Protein AF-A0A437JS79-F1 (afdb_monomer)

Structure (mmCIF, N/CA/C/O backbone):
data_AF-A0A437JS79-F1
#
_entry.id   AF-A0A437JS79-F1
#
loop_
_atom_site.group_PDB
_atom_site.id
_atom_site.type_symbol
_atom_site.label_atom_id
_atom_site.label_alt_id
_atom_site.label_comp_id
_atom_site.label_asym_id
_atom_site.label_entity_id
_atom_site.label_seq_id
_atom_site.pdbx_PDB_ins_code
_atom_site.Cartn_x
_atom_site.Cartn_y
_atom_site.Cartn_z
_atom_site.occupancy
_atom_site.B_iso_or_equiv
_atom_site.auth_seq_id
_atom_site.auth_comp_id
_atom_site.auth_asym_id
_atom_site.auth_atom_id
_atom_site.pdbx_PDB_model_num
ATOM 1 N N . MET A 1 1 ? -102.030 -30.790 -5.942 1.00 39.78 1 MET A N 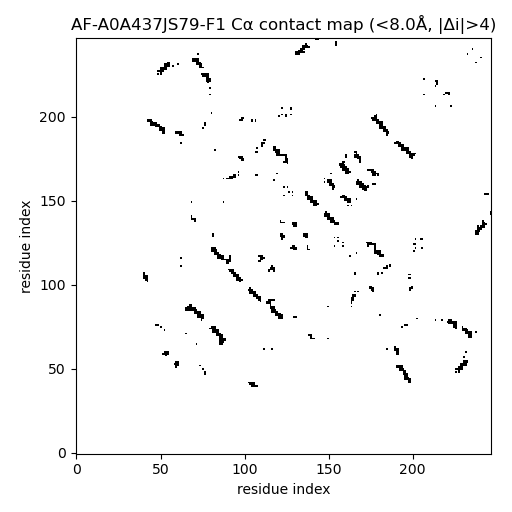1
ATOM 2 C CA . MET A 1 1 ? -101.581 -32.173 -5.671 1.00 39.78 1 MET A CA 1
ATOM 3 C C . MET A 1 1 ? -100.089 -32.093 -5.380 1.00 39.78 1 MET A C 1
ATOM 5 O O . MET A 1 1 ? -99.421 -31.314 -6.042 1.00 39.78 1 MET A O 1
ATOM 9 N N . GLN A 1 2 ? -99.664 -32.734 -4.295 1.00 39.34 2 GLN A N 1
ATOM 10 C CA . GLN A 1 2 ? -98.457 -32.495 -3.482 1.00 39.34 2 GLN A CA 1
ATOM 11 C C . GLN A 1 2 ? -97.129 -32.278 -4.236 1.00 39.34 2 GLN A C 1
ATOM 13 O O . GLN A 1 2 ? -96.884 -32.957 -5.229 1.00 39.34 2 GLN A O 1
ATOM 18 N N . PRO A 1 3 ? -96.205 -31.490 -3.658 1.00 41.62 3 PRO A N 1
ATOM 19 C CA . PRO A 1 3 ? -94.779 -31.774 -3.709 1.00 41.62 3 PRO A CA 1
ATOM 20 C C . PRO A 1 3 ? -94.304 -32.367 -2.367 1.00 41.62 3 PRO A C 1
ATOM 22 O O . PRO A 1 3 ? -94.558 -31.811 -1.298 1.00 41.62 3 PRO A O 1
ATOM 25 N N . SER A 1 4 ? -93.638 -33.519 -2.434 1.00 41.25 4 SER A N 1
ATOM 26 C CA . SER A 1 4 ? -92.833 -34.127 -1.364 1.00 41.25 4 SER A CA 1
ATOM 27 C C . SER A 1 4 ? -91.421 -33.533 -1.422 1.00 41.25 4 SER A C 1
ATOM 29 O O . SER A 1 4 ? -90.843 -33.468 -2.502 1.00 41.25 4 SER A O 1
ATOM 31 N N . HIS A 1 5 ? -90.964 -32.859 -0.366 1.00 41.31 5 HIS A N 1
ATOM 32 C CA . HIS A 1 5 ? -90.191 -33.417 0.755 1.00 41.31 5 HIS A CA 1
ATOM 33 C C . HIS A 1 5 ? -88.804 -33.899 0.322 1.00 41.31 5 HIS A C 1
ATOM 35 O O . HIS A 1 5 ? -88.696 -34.970 -0.254 1.00 41.31 5 HIS A O 1
ATOM 41 N N . ASP A 1 6 ? -87.785 -33.103 0.646 1.00 36.91 6 ASP A N 1
ATOM 42 C CA . ASP A 1 6 ? -86.573 -33.595 1.297 1.00 36.91 6 ASP A CA 1
ATOM 43 C C . ASP A 1 6 ? -85.992 -32.475 2.169 1.00 36.91 6 ASP A C 1
ATOM 45 O O . ASP A 1 6 ? -86.108 -31.288 1.857 1.00 36.91 6 ASP A O 1
ATOM 49 N N . ALA A 1 7 ? -85.509 -32.890 3.334 1.00 36.34 7 ALA A N 1
ATOM 50 C CA . ALA A 1 7 ? -85.245 -32.080 4.509 1.00 36.34 7 ALA A CA 1
ATOM 51 C C . ALA A 1 7 ? -83.844 -31.436 4.531 1.00 36.34 7 ALA A C 1
ATOM 53 O O . ALA A 1 7 ? -82.897 -31.934 3.926 1.00 36.34 7 ALA A O 1
ATOM 54 N N . ASP A 1 8 ? -83.773 -30.348 5.302 1.00 38.59 8 ASP A N 1
ATOM 55 C CA . ASP A 1 8 ? -82.616 -29.747 6.000 1.00 38.59 8 ASP A CA 1
ATOM 56 C C . ASP A 1 8 ? -81.734 -30.814 6.721 1.00 38.59 8 ASP A C 1
ATOM 58 O O . ASP A 1 8 ? -82.255 -31.907 6.972 1.00 38.59 8 ASP A O 1
ATOM 62 N N . PRO A 1 9 ? -80.472 -30.550 7.156 1.00 45.78 9 PRO A N 1
ATOM 63 C CA . PRO A 1 9 ? -80.086 -29.308 7.833 1.00 45.78 9 PRO A CA 1
ATOM 64 C C . PRO A 1 9 ? -78.688 -28.730 7.551 1.00 45.78 9 PRO A C 1
ATOM 66 O O . PRO A 1 9 ? -77.747 -29.392 7.112 1.00 45.78 9 PRO A O 1
ATOM 69 N N . ALA A 1 10 ? -78.576 -27.452 7.898 1.00 47.09 10 ALA A N 1
ATOM 70 C CA . ALA A 1 10 ? -77.340 -26.783 8.265 1.00 47.09 10 ALA A CA 1
ATOM 71 C C . ALA A 1 10 ? -76.619 -27.470 9.444 1.00 47.09 10 ALA A C 1
ATOM 73 O O . ALA A 1 10 ? -77.260 -27.864 10.416 1.00 47.09 10 ALA A O 1
ATOM 74 N N . ASP A 1 11 ? -75.291 -27.528 9.357 1.00 37.66 11 ASP A N 1
ATOM 75 C CA . ASP A 1 11 ? -74.337 -27.604 10.475 1.00 37.66 11 ASP A CA 1
ATOM 76 C C . ASP A 1 11 ? -72.996 -27.121 9.880 1.00 37.66 11 ASP A C 1
ATOM 78 O O . ASP A 1 11 ? -72.435 -27.762 8.993 1.00 37.66 11 ASP A O 1
ATOM 82 N N . ASP A 1 12 ? -72.707 -25.825 9.914 1.00 40.09 12 ASP A N 1
ATOM 83 C CA . ASP A 1 12 ? -72.086 -25.081 11.013 1.00 40.09 12 ASP A CA 1
ATOM 84 C C . ASP A 1 12 ? -70.561 -25.285 11.073 1.00 40.09 12 ASP A C 1
ATOM 86 O O . ASP A 1 12 ? -70.025 -26.352 10.778 1.00 40.09 12 ASP A O 1
ATOM 90 N N . LEU A 1 13 ? -69.910 -24.210 11.515 1.00 40.31 13 LEU A N 1
ATOM 91 C CA . LEU A 1 13 ? -68.562 -24.138 12.072 1.00 40.31 13 LEU A CA 1
ATOM 92 C C . LEU A 1 13 ? -67.417 -23.796 11.102 1.00 40.31 13 LEU A C 1
ATOM 94 O O . LEU A 1 13 ? -66.741 -24.636 10.516 1.00 40.31 13 LEU A O 1
ATOM 98 N N . ASP A 1 14 ? -67.200 -22.481 11.023 1.00 48.75 14 ASP A N 1
ATOM 99 C CA . ASP A 1 14 ? -65.942 -21.841 11.425 1.00 48.75 14 ASP A CA 1
ATOM 100 C C . ASP A 1 14 ? -64.628 -22.455 10.914 1.00 48.75 14 ASP A C 1
ATOM 102 O O . ASP A 1 14 ? -64.068 -23.385 11.490 1.00 48.75 14 ASP A O 1
ATOM 106 N N . ASP A 1 15 ? -64.023 -21.764 9.947 1.00 43.28 15 ASP A N 1
ATOM 107 C CA . ASP A 1 15 ? -62.597 -21.465 10.065 1.00 43.28 15 ASP A CA 1
ATOM 108 C C . ASP A 1 15 ? -62.334 -20.000 9.646 1.00 43.28 15 ASP A C 1
ATOM 110 O O . ASP A 1 15 ? -62.337 -19.676 8.448 1.00 43.28 15 ASP A O 1
ATOM 114 N N . PRO A 1 16 ? -62.140 -19.078 10.610 1.00 44.19 16 PRO A N 1
ATOM 115 C CA . PRO A 1 16 ? -61.822 -17.682 10.332 1.00 44.19 16 PRO A CA 1
ATOM 116 C C . PRO A 1 16 ? -60.424 -17.467 9.711 1.00 44.19 16 PRO A C 1
ATOM 118 O O . PRO A 1 16 ? -60.132 -16.350 9.271 1.00 44.19 16 PRO A O 1
ATOM 121 N N . ASP A 1 17 ? -59.573 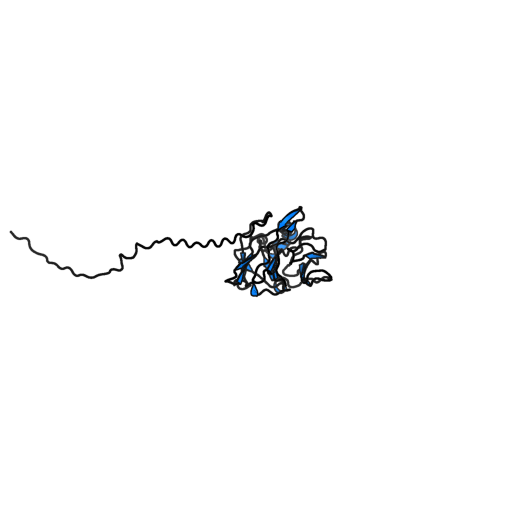-18.496 9.587 1.00 55.66 17 ASP A N 1
ATOM 122 C CA . ASP A 1 17 ? -58.164 -18.340 9.183 1.00 55.66 17 ASP A CA 1
ATOM 123 C C . ASP A 1 17 ? -57.900 -18.209 7.674 1.00 55.66 17 ASP A C 1
ATOM 125 O O . ASP A 1 17 ? -56.763 -17.987 7.250 1.00 55.66 17 ASP A O 1
ATOM 129 N N . ARG A 1 18 ? -58.921 -18.257 6.809 1.00 51.09 18 ARG A N 1
ATOM 130 C CA . ARG A 1 18 ? -58.706 -18.120 5.349 1.00 51.09 18 ARG A CA 1
ATOM 131 C C . ARG A 1 18 ? -58.952 -16.733 4.764 1.00 51.09 18 ARG A C 1
ATOM 133 O O . ARG A 1 18 ? -58.622 -16.512 3.600 1.00 51.09 18 ARG A O 1
ATOM 140 N N . ARG A 1 19 ? -59.489 -15.777 5.531 1.00 47.81 19 ARG A N 1
ATOM 141 C CA . ARG A 1 19 ? -59.791 -14.415 5.028 1.00 47.81 19 ARG A CA 1
ATOM 142 C C . ARG A 1 19 ? -58.935 -13.291 5.612 1.00 47.81 19 ARG A C 1
ATOM 144 O O . ARG A 1 19 ? -59.085 -12.152 5.182 1.00 47.81 19 ARG A O 1
ATOM 151 N N . ALA A 1 20 ? -57.981 -13.598 6.489 1.00 46.22 20 ALA A N 1
ATOM 152 C CA . ALA A 1 20 ? -57.029 -12.615 7.017 1.00 46.22 20 ALA A CA 1
ATOM 153 C C . ALA A 1 20 ? -55.723 -12.495 6.200 1.00 46.22 20 ALA A C 1
ATOM 155 O O . ALA A 1 20 ? -54.852 -11.698 6.539 1.00 46.22 20 ALA A O 1
ATOM 156 N N . LEU A 1 21 ? -55.575 -13.243 5.101 1.00 48.53 21 LEU A N 1
ATOM 157 C CA . LEU A 1 21 ? -54.329 -13.320 4.334 1.00 48.53 21 LEU A CA 1
ATOM 158 C C . LEU A 1 21 ? -54.389 -12.586 2.983 1.00 48.53 21 LEU A C 1
ATOM 160 O O . LEU A 1 21 ? -53.926 -13.133 1.995 1.00 48.53 21 LEU A O 1
ATOM 164 N N . MET A 1 22 ? -54.972 -11.383 2.893 1.00 47.47 22 MET A N 1
ATOM 165 C CA . MET A 1 22 ? -54.843 -10.525 1.690 1.00 47.47 22 MET A CA 1
ATOM 166 C C . MET A 1 22 ? -54.994 -9.016 1.959 1.00 47.47 22 MET A C 1
ATOM 168 O O . MET A 1 22 ? -55.407 -8.265 1.085 1.00 47.47 22 MET A O 1
ATOM 172 N N . HIS A 1 23 ? -54.598 -8.525 3.135 1.00 45.31 23 HIS A N 1
ATOM 173 C CA . HIS A 1 23 ? -54.436 -7.082 3.364 1.00 45.31 23 HIS A CA 1
ATOM 174 C C . HIS A 1 23 ? -53.221 -6.819 4.257 1.00 45.31 23 HIS A C 1
ATOM 176 O O . HIS A 1 23 ? -53.336 -6.644 5.463 1.00 45.31 23 HIS A O 1
ATOM 182 N N . GLY A 1 24 ? -52.030 -6.830 3.657 1.00 42.16 24 GLY A N 1
ATOM 183 C CA . GLY A 1 24 ? -50.785 -6.651 4.403 1.00 42.16 24 GLY A CA 1
ATOM 184 C C . GLY A 1 24 ? -49.540 -6.513 3.534 1.00 42.16 24 GLY A C 1
ATOM 185 O O . GLY A 1 24 ? -48.503 -7.062 3.877 1.00 42.16 24 GLY A O 1
ATOM 186 N N . ALA A 1 25 ? -49.621 -5.804 2.407 1.00 44.47 25 ALA A N 1
ATOM 187 C CA . ALA A 1 25 ? -48.439 -5.380 1.654 1.00 44.47 25 ALA A CA 1
ATOM 188 C C . ALA A 1 25 ? -48.209 -3.878 1.874 1.00 44.47 25 ALA A C 1
ATOM 190 O O . ALA A 1 25 ? -48.310 -3.065 0.960 1.00 44.47 25 ALA A O 1
ATOM 191 N N . ALA A 1 26 ? -47.938 -3.500 3.125 1.00 42.59 26 ALA A N 1
ATOM 192 C CA . ALA A 1 26 ? -47.311 -2.220 3.410 1.00 42.59 26 ALA A CA 1
ATOM 193 C C . ALA A 1 26 ? -45.852 -2.323 2.945 1.00 42.59 26 ALA A C 1
ATOM 195 O O . ALA A 1 26 ? -45.044 -3.028 3.550 1.00 42.59 26 ALA A O 1
ATOM 196 N N . CYS A 1 27 ? -45.527 -1.660 1.836 1.00 37.88 27 CYS A N 1
ATOM 197 C CA . CYS A 1 27 ? -44.162 -1.485 1.361 1.00 37.88 27 CYS A CA 1
ATOM 198 C C . CYS A 1 27 ? -43.343 -0.703 2.400 1.00 37.88 27 CYS A C 1
ATOM 200 O O . CYS A 1 27 ? -43.207 0.514 2.320 1.00 37.88 27 CYS A O 1
ATOM 202 N N . MET A 1 28 ? -42.762 -1.409 3.366 1.00 46.75 28 MET A N 1
ATOM 203 C CA . MET A 1 28 ? -41.630 -0.925 4.149 1.00 46.75 28 MET A CA 1
ATOM 204 C C . MET A 1 28 ? -40.386 -0.998 3.258 1.00 46.75 28 MET A C 1
ATOM 206 O O . MET A 1 28 ? -39.586 -1.927 3.343 1.00 46.75 28 MET A O 1
ATOM 210 N N . ALA A 1 29 ? -40.236 -0.027 2.355 1.00 43.97 29 ALA A N 1
ATOM 211 C CA . ALA A 1 29 ? -38.956 0.237 1.714 1.00 43.97 29 ALA A CA 1
ATOM 212 C C . ALA A 1 29 ? -38.027 0.833 2.781 1.00 43.97 29 ALA A C 1
ATOM 214 O O . ALA A 1 29 ? -38.044 2.032 3.052 1.00 43.97 29 ALA A O 1
ATOM 215 N N . GLY A 1 30 ? -37.265 -0.033 3.449 1.00 40.38 30 GLY A N 1
ATOM 216 C CA . GLY A 1 30 ? -36.228 0.374 4.385 1.00 40.38 30 GLY A CA 1
ATOM 217 C C . GLY A 1 30 ? -35.203 1.253 3.674 1.00 40.38 30 GLY A C 1
ATOM 218 O O . GLY A 1 30 ? -34.483 0.793 2.790 1.00 40.38 30 GLY A O 1
ATOM 219 N N . ALA A 1 31 ? -35.140 2.521 4.068 1.00 45.19 31 ALA A N 1
ATOM 220 C CA . ALA A 1 31 ? -34.102 3.449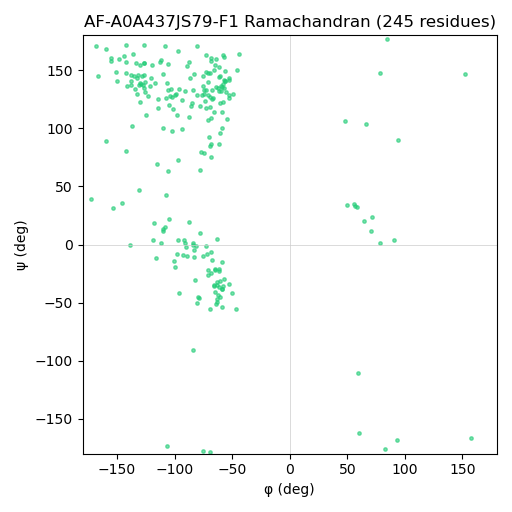 3.660 1.00 45.19 31 ALA A CA 1
ATOM 221 C C . ALA A 1 31 ? -32.763 3.036 4.291 1.00 45.19 31 ALA A C 1
ATOM 223 O O . ALA A 1 31 ? -32.381 3.525 5.349 1.00 45.19 31 ALA A O 1
ATOM 224 N N . TRP A 1 32 ? -32.029 2.145 3.627 1.00 50.16 32 TRP A N 1
ATOM 225 C CA . TRP A 1 32 ? -30.592 1.983 3.845 1.00 50.16 32 TRP A CA 1
ATOM 226 C C . TRP A 1 32 ? -29.843 2.782 2.784 1.00 50.16 32 TRP A C 1
ATOM 228 O O . TRP A 1 32 ? -29.257 2.238 1.855 1.00 50.16 32 TRP A O 1
ATOM 238 N N . ALA A 1 33 ? -29.875 4.103 2.930 1.00 42.72 33 ALA A N 1
ATOM 239 C CA . ALA A 1 33 ? -28.938 4.997 2.267 1.00 42.72 33 ALA A CA 1
ATOM 240 C C . ALA A 1 33 ? -28.098 5.688 3.342 1.00 42.72 33 ALA A C 1
ATOM 242 O O . ALA A 1 33 ? -28.199 6.889 3.571 1.00 42.72 33 ALA A O 1
ATOM 243 N N . ALA A 1 34 ? -27.236 4.919 4.008 1.00 44.88 34 ALA A N 1
ATOM 244 C CA . ALA A 1 34 ? -26.053 5.493 4.633 1.00 44.88 34 ALA A CA 1
ATOM 245 C C . ALA A 1 34 ? -25.013 5.750 3.531 1.00 44.88 34 ALA A C 1
ATOM 247 O O . ALA A 1 34 ? -23.949 5.137 3.489 1.00 44.88 34 ALA A O 1
ATOM 248 N N . THR A 1 35 ? -25.335 6.644 2.594 1.00 46.16 35 THR A N 1
ATOM 249 C CA . THR A 1 35 ? -24.330 7.296 1.756 1.00 46.16 35 THR A CA 1
ATOM 250 C C . THR A 1 35 ? -23.543 8.223 2.666 1.00 46.16 35 THR A C 1
ATOM 252 O O . THR A 1 35 ? -23.839 9.409 2.793 1.00 46.16 35 THR A O 1
ATOM 255 N N . GLY A 1 36 ? -22.530 7.667 3.329 1.00 42.91 36 GLY A N 1
ATOM 256 C CA . GLY A 1 36 ? -21.380 8.461 3.714 1.00 42.91 36 GLY A CA 1
ATOM 257 C C . GLY A 1 36 ? -20.808 9.022 2.422 1.00 42.91 36 GLY A C 1
ATOM 258 O O . GLY A 1 36 ? -20.169 8.293 1.666 1.00 42.91 36 GLY A O 1
ATOM 259 N N . ALA A 1 37 ? -21.111 10.284 2.126 1.00 45.47 37 ALA A N 1
ATOM 260 C CA . ALA A 1 37 ? -20.428 11.021 1.084 1.00 45.47 37 ALA A CA 1
ATOM 261 C C . ALA A 1 37 ? -18.952 11.066 1.485 1.00 45.47 37 ALA A C 1
ATOM 263 O O . ALA A 1 37 ? -18.537 11.874 2.316 1.00 45.47 37 ALA A O 1
ATOM 264 N N . LEU A 1 38 ? -18.167 10.136 0.943 1.00 56.19 38 LEU A N 1
ATOM 265 C CA . LEU A 1 38 ? -16.726 10.288 0.926 1.00 56.19 38 LEU A CA 1
ATOM 266 C C . LEU A 1 38 ? -16.456 11.609 0.194 1.00 56.19 38 LEU A C 1
ATOM 268 O O . LEU A 1 38 ? -17.096 11.858 -0.834 1.00 56.19 38 LEU A O 1
ATOM 272 N N . PRO A 1 39 ? -15.570 12.481 0.705 1.00 47.91 39 PRO A N 1
ATOM 273 C CA . PRO A 1 39 ? -15.171 13.654 -0.055 1.00 47.91 39 PRO A CA 1
ATOM 274 C C . PRO A 1 39 ? -14.715 13.175 -1.432 1.00 47.91 39 PRO A C 1
ATOM 276 O O . PRO A 1 39 ? -13.928 12.230 -1.523 1.00 47.91 39 PRO A O 1
ATOM 279 N N . ALA A 1 40 ? -15.268 13.779 -2.488 1.00 49.25 40 ALA A N 1
ATOM 280 C CA . ALA A 1 40 ? -14.872 13.489 -3.854 1.00 49.25 40 ALA A CA 1
ATOM 281 C C . ALA A 1 40 ? -13.357 13.680 -3.942 1.00 49.25 40 ALA A C 1
ATOM 283 O O . ALA A 1 40 ? -12.850 14.797 -3.835 1.00 49.25 40 ALA A O 1
ATOM 284 N N . VAL A 1 41 ? -12.633 12.569 -4.051 1.00 51.78 41 VAL A N 1
ATOM 285 C CA . VAL A 1 41 ? -11.193 12.596 -4.248 1.00 51.78 41 VAL A CA 1
ATOM 286 C C . VAL A 1 41 ? -10.982 13.154 -5.647 1.00 51.78 41 VAL A C 1
ATOM 288 O O . VAL A 1 41 ? -11.316 12.509 -6.637 1.00 51.78 41 VAL A O 1
ATOM 291 N N . ALA A 1 42 ? -10.485 14.386 -5.730 1.00 42.81 42 ALA A N 1
ATOM 292 C CA . ALA A 1 42 ? -10.075 14.966 -6.995 1.00 42.81 42 ALA A CA 1
ATOM 293 C C . ALA A 1 42 ? -8.865 14.175 -7.514 1.00 42.81 42 ALA A C 1
ATOM 295 O O . ALA A 1 42 ? -7.807 14.141 -6.888 1.00 42.81 42 ALA A O 1
ATOM 296 N N . GLY A 1 43 ? -9.069 13.485 -8.631 1.00 47.44 43 GLY A N 1
ATOM 297 C CA . GLY A 1 43 ? -8.102 12.613 -9.286 1.00 47.44 43 GLY A CA 1
ATOM 298 C C . GLY A 1 43 ? -8.848 11.527 -10.055 1.00 47.44 43 GLY A C 1
ATOM 299 O O . GLY A 1 43 ? -9.924 11.108 -9.640 1.00 47.44 43 GLY A O 1
ATOM 300 N N . THR A 1 44 ? -8.314 11.084 -11.190 1.00 48.62 44 THR A N 1
ATOM 301 C CA . THR A 1 44 ? -8.892 10.001 -12.000 1.00 48.62 44 THR A CA 1
ATOM 302 C C . THR A 1 44 ? -8.770 8.671 -11.254 1.00 48.62 44 THR A C 1
ATOM 304 O O . THR A 1 44 ? -7.886 7.864 -11.539 1.00 48.62 44 THR A O 1
ATOM 307 N N . ALA A 1 45 ? -9.609 8.455 -10.241 1.00 54.53 45 ALA A N 1
ATOM 308 C CA . ALA A 1 45 ? -9.739 7.159 -9.605 1.00 54.53 45 ALA A CA 1
ATOM 309 C C . ALA A 1 45 ? -10.212 6.174 -10.678 1.00 54.53 45 ALA A C 1
ATOM 311 O O . ALA A 1 45 ? -11.234 6.389 -11.330 1.00 54.53 45 ALA A O 1
ATOM 312 N N . ARG A 1 46 ? -9.439 5.111 -10.911 1.00 64.88 46 ARG A N 1
ATOM 313 C CA . ARG A 1 46 ? -9.956 3.990 -11.691 1.00 64.88 46 ARG A CA 1
ATOM 314 C C . ARG A 1 46 ? -10.948 3.261 -10.799 1.00 64.88 46 ARG A C 1
ATOM 316 O O . ARG A 1 46 ? -10.569 2.759 -9.739 1.00 64.88 46 ARG A O 1
ATOM 323 N N . ASP A 1 47 ? -12.204 3.229 -11.225 1.00 73.19 47 ASP A N 1
ATOM 324 C CA . ASP A 1 47 ? -13.259 2.578 -10.461 1.00 73.19 47 ASP A CA 1
ATOM 325 C C . ASP A 1 47 ? -13.060 1.060 -10.476 1.00 73.19 47 ASP A C 1
ATOM 327 O O . ASP A 1 47 ? -13.095 0.389 -11.515 1.00 73.19 47 ASP A O 1
ATOM 331 N N . PHE A 1 48 ? -12.856 0.511 -9.285 1.00 88.69 48 PHE A N 1
ATOM 332 C CA . PHE A 1 48 ? -12.769 -0.919 -9.039 1.00 88.69 48 PHE A CA 1
ATOM 333 C C . PHE A 1 48 ? -13.858 -1.313 -8.047 1.00 88.69 48 PHE A C 1
ATOM 335 O O . PHE A 1 48 ? -14.180 -0.557 -7.133 1.00 88.69 48 PHE A O 1
ATOM 342 N N . ALA A 1 49 ? -14.440 -2.497 -8.242 1.00 92.12 49 ALA A N 1
ATOM 343 C CA . ALA A 1 49 ? -15.465 -2.999 -7.338 1.00 92.12 49 ALA A CA 1
ATOM 344 C C . ALA A 1 49 ? -14.871 -3.187 -5.929 1.00 92.12 49 ALA A C 1
ATOM 346 O O . ALA A 1 49 ? -13.791 -3.774 -5.818 1.00 92.12 49 ALA A O 1
ATOM 347 N N . PRO A 1 50 ? -15.560 -2.744 -4.863 1.00 95.75 50 PRO A N 1
ATOM 348 C CA . PRO A 1 50 ? -15.054 -2.910 -3.511 1.00 95.75 50 PRO A CA 1
ATOM 349 C C . PRO A 1 50 ? -14.881 -4.381 -3.126 1.00 95.75 50 PRO A C 1
ATOM 351 O O . PRO A 1 50 ? -15.721 -5.220 -3.455 1.00 95.75 50 PRO A O 1
ATOM 354 N N . ALA A 1 51 ? -13.843 -4.676 -2.345 1.00 98.25 51 ALA A N 1
ATOM 355 C CA . ALA A 1 51 ? -13.567 -6.016 -1.831 1.00 98.25 51 ALA A CA 1
ATOM 356 C C . ALA A 1 51 ? -13.490 -6.007 -0.299 1.00 98.25 51 ALA A C 1
ATOM 358 O O . ALA A 1 51 ? -12.754 -5.215 0.291 1.00 98.25 51 ALA A O 1
ATOM 359 N N . LEU A 1 52 ? -14.242 -6.895 0.352 1.00 98.69 52 LEU A N 1
ATOM 360 C CA . LEU A 1 52 ? -14.144 -7.144 1.790 1.00 98.69 52 LEU A CA 1
ATOM 361 C C . LEU A 1 52 ? -12.835 -7.869 2.104 1.00 98.69 52 LEU A C 1
ATOM 363 O O . LEU A 1 52 ? -12.519 -8.899 1.509 1.00 98.69 52 LEU A O 1
ATOM 367 N N . LEU A 1 53 ? -12.081 -7.337 3.057 1.00 98.81 53 LEU A N 1
ATOM 368 C CA . LEU A 1 53 ? -10.887 -7.994 3.559 1.00 98.81 53 LEU A CA 1
ATOM 369 C C . LEU A 1 53 ? -11.312 -9.139 4.479 1.00 98.81 53 LEU A C 1
ATOM 371 O O . LEU A 1 53 ? -12.103 -8.942 5.401 1.00 98.81 53 LEU A O 1
ATOM 375 N N . VAL A 1 54 ? -10.776 -10.328 4.225 1.00 98.75 54 VAL A N 1
ATOM 376 C CA . VAL A 1 54 ? -11.039 -11.544 5.004 1.00 98.75 54 VAL A CA 1
ATOM 377 C C . VAL A 1 54 ? -9.730 -12.184 5.460 1.00 98.75 54 VAL A C 1
ATOM 379 O O . VAL A 1 54 ? -8.680 -11.950 4.862 1.00 98.75 54 VAL A O 1
ATOM 382 N N . ASP A 1 55 ? -9.763 -12.967 6.532 1.00 97.75 55 ASP A N 1
ATOM 383 C CA . ASP A 1 55 ? -8.626 -13.784 6.949 1.00 97.75 55 ASP A CA 1
ATOM 384 C C . ASP A 1 55 ? -8.463 -15.026 6.044 1.00 97.75 55 ASP A C 1
ATOM 386 O O . ASP A 1 55 ? -9.186 -15.224 5.065 1.00 97.75 55 ASP A O 1
ATOM 390 N N . GLU A 1 56 ? -7.484 -15.880 6.348 1.00 95.56 56 GLU A N 1
ATOM 391 C CA . GLU A 1 56 ? -7.204 -17.089 5.557 1.00 95.56 56 GLU A CA 1
ATOM 392 C C . GLU A 1 56 ? -8.316 -18.154 5.627 1.00 95.56 56 GLU A C 1
ATOM 394 O O . GLU A 1 56 ? -8.315 -19.073 4.809 1.00 95.56 56 GLU A O 1
ATOM 399 N N . ARG A 1 57 ? -9.266 -18.037 6.566 1.00 96.75 57 ARG A N 1
ATOM 400 C CA . ARG A 1 57 ? -10.453 -18.901 6.684 1.00 96.75 57 ARG A CA 1
ATOM 401 C C . ARG A 1 57 ? -11.667 -18.328 5.953 1.00 96.75 57 ARG A C 1
ATOM 403 O O . ARG A 1 57 ? -12.659 -19.032 5.795 1.00 96.75 57 ARG A O 1
ATOM 410 N N . GLY A 1 58 ? -11.575 -17.088 5.472 1.00 97.56 58 GLY A N 1
ATOM 411 C CA . GLY A 1 58 ? -12.675 -16.377 4.825 1.00 97.56 58 GLY A CA 1
ATOM 412 C C . GLY A 1 58 ? -13.528 -15.551 5.789 1.00 97.56 58 GLY A C 1
ATOM 413 O O . GLY A 1 58 ? -14.493 -14.930 5.344 1.00 97.56 58 GLY A O 1
ATOM 414 N N . ASP A 1 59 ? -13.166 -15.488 7.072 1.00 98.25 59 ASP A N 1
ATOM 415 C CA . ASP A 1 59 ? -13.871 -14.662 8.049 1.00 98.25 59 ASP A CA 1
ATOM 416 C C . ASP A 1 59 ? -13.516 -13.180 7.848 1.00 98.25 59 ASP A C 1
ATOM 418 O O . ASP A 1 59 ? -12.365 -12.873 7.524 1.00 98.25 59 ASP A O 1
ATOM 422 N N . PRO A 1 60 ? -14.443 -12.224 8.060 1.00 98.44 60 PRO A N 1
ATOM 423 C CA . PRO A 1 60 ? -14.136 -10.802 7.936 1.00 98.44 60 PRO A CA 1
ATOM 424 C C . PRO A 1 60 ? -12.918 -10.385 8.772 1.00 98.44 60 PRO A C 1
ATOM 426 O O . PRO A 1 60 ? -12.856 -10.613 9.984 1.00 98.44 60 PRO A O 1
ATOM 429 N N . PHE A 1 61 ? -11.945 -9.750 8.119 1.00 98.38 61 PHE A N 1
ATOM 430 C CA . PHE A 1 61 ? -10.710 -9.322 8.759 1.00 98.38 61 PHE A CA 1
ATOM 431 C C . PHE A 1 61 ? -10.974 -8.106 9.645 1.00 98.38 61 PHE A C 1
ATOM 433 O O . PHE A 1 61 ? -11.468 -7.073 9.178 1.00 98.38 61 PHE A O 1
ATOM 440 N N . ARG A 1 62 ? -10.618 -8.231 10.926 1.00 98.12 62 ARG A N 1
ATOM 441 C CA . ARG A 1 62 ? -10.887 -7.204 11.933 1.00 98.12 62 ARG A CA 1
ATOM 442 C C . ARG A 1 62 ? -9.822 -6.117 11.953 1.00 98.12 62 ARG A C 1
ATOM 444 O O . ARG A 1 62 ? -8.632 -6.426 12.026 1.00 98.12 62 ARG A O 1
ATOM 451 N N . ALA A 1 63 ? -10.225 -4.850 11.970 1.00 98.12 63 ALA A N 1
ATOM 452 C CA . ALA A 1 63 ? -9.284 -3.730 11.999 1.00 98.12 63 ALA A CA 1
ATOM 453 C C . ALA A 1 63 ? -8.429 -3.726 13.283 1.00 98.12 63 ALA A C 1
ATOM 455 O O . ALA A 1 63 ? -7.239 -3.389 13.245 1.00 98.12 63 ALA A O 1
ATOM 456 N N . ALA A 1 64 ? -8.991 -4.187 14.406 1.00 96.69 64 ALA A N 1
ATOM 457 C CA . ALA A 1 64 ? -8.274 -4.340 15.670 1.00 96.69 64 ALA A CA 1
ATOM 458 C C . ALA A 1 64 ? -7.087 -5.324 15.605 1.00 96.69 64 ALA A C 1
ATOM 460 O O . ALA A 1 64 ? -6.158 -5.197 16.408 1.00 96.69 64 ALA A O 1
ATOM 461 N N . ALA A 1 65 ? -7.081 -6.267 14.650 1.00 96.44 65 ALA A N 1
ATOM 462 C CA . ALA A 1 65 ? -6.028 -7.277 14.508 1.00 96.44 65 ALA A CA 1
ATOM 463 C C . ALA A 1 65 ? -4.691 -6.708 14.008 1.00 96.44 65 ALA A C 1
ATOM 465 O O . ALA A 1 65 ? -3.644 -7.320 14.225 1.00 96.44 65 ALA A O 1
ATOM 466 N N . LEU A 1 66 ? -4.709 -5.543 13.354 1.00 97.88 66 LEU A N 1
ATOM 467 C CA . LEU A 1 66 ? -3.486 -4.869 12.922 1.00 97.88 66 LEU A CA 1
ATOM 468 C C . LEU A 1 66 ? -2.651 -4.453 14.137 1.00 97.88 66 LEU A C 1
ATOM 470 O O . LEU A 1 66 ? -3.171 -4.338 15.241 1.00 97.88 66 LEU A O 1
ATOM 474 N N . LYS A 1 67 ? -1.354 -4.206 13.961 1.00 96.06 67 LYS A N 1
ATOM 475 C CA . LYS A 1 67 ? -0.478 -3.640 14.998 1.00 96.06 67 LYS A CA 1
ATOM 476 C C . LYS A 1 67 ? 0.446 -2.592 14.387 1.00 96.06 67 LYS A C 1
ATOM 478 O O . LYS A 1 67 ? 0.827 -2.755 13.228 1.00 96.06 67 LYS A O 1
ATOM 483 N N . PRO A 1 68 ? 0.800 -1.511 15.114 1.00 94.38 68 PRO A N 1
ATOM 484 C CA . PRO A 1 68 ? 1.771 -0.556 14.613 1.00 94.38 68 PRO A CA 1
ATOM 485 C C . PRO A 1 68 ? 3.098 -1.253 14.336 1.00 94.38 68 PRO A C 1
ATOM 487 O O . PRO A 1 68 ? 3.541 -2.074 15.137 1.00 94.38 68 PRO A O 1
ATOM 490 N N . GLY A 1 69 ? 3.704 -0.939 13.194 1.00 88.31 69 GLY A N 1
ATOM 491 C CA . GLY A 1 69 ? 4.974 -1.534 12.776 1.00 88.31 69 GLY A CA 1
ATOM 492 C C . GLY A 1 69 ? 4.881 -2.949 12.201 1.00 88.31 69 GLY A C 1
ATOM 493 O O . GLY A 1 69 ? 5.907 -3.499 11.806 1.00 88.31 69 GLY A O 1
ATOM 494 N N . GLU A 1 70 ? 3.684 -3.531 12.090 1.00 94.88 70 GLU A N 1
ATOM 495 C CA . GLU A 1 70 ? 3.465 -4.795 11.382 1.00 94.88 70 GLU A CA 1
ATOM 496 C C . GLU A 1 70 ? 2.819 -4.540 10.017 1.00 94.88 70 GLU A C 1
ATOM 498 O O . GLU A 1 70 ? 1.778 -3.888 9.912 1.00 94.88 70 GLU A O 1
ATOM 503 N N . ALA A 1 71 ? 3.424 -5.088 8.962 1.00 96.81 71 ALA A N 1
ATOM 504 C CA . ALA A 1 71 ? 2.848 -5.055 7.625 1.00 96.81 71 ALA A CA 1
ATOM 505 C C . ALA A 1 71 ? 1.982 -6.290 7.369 1.00 96.81 71 ALA A C 1
ATOM 507 O O . ALA A 1 71 ? 2.409 -7.431 7.571 1.00 96.81 71 ALA A O 1
ATOM 508 N N . TRP A 1 72 ? 0.782 -6.047 6.855 1.00 98.69 72 TRP A N 1
ATOM 509 C CA . TRP A 1 72 ? -0.097 -7.057 6.284 1.00 98.69 72 TRP A CA 1
ATOM 510 C C . TRP A 1 72 ? -0.220 -6.826 4.780 1.00 98.69 72 TRP A C 1
ATOM 512 O O . TRP A 1 72 ? 0.067 -5.733 4.291 1.00 98.69 72 TRP A O 1
ATOM 522 N N . LEU A 1 73 ? -0.601 -7.861 4.038 1.00 98.69 73 LEU A N 1
ATOM 523 C CA . LEU A 1 73 ? -0.756 -7.807 2.594 1.00 98.69 73 LEU A CA 1
ATOM 524 C C . LEU A 1 73 ? -2.038 -8.486 2.138 1.00 98.69 73 LEU A C 1
ATOM 526 O O . LEU A 1 73 ? -2.433 -9.516 2.678 1.00 98.69 73 LEU A O 1
ATOM 530 N N . PHE A 1 74 ? -2.634 -7.928 1.095 1.00 98.69 74 PHE A N 1
ATOM 531 C CA . PHE A 1 74 ? -3.724 -8.522 0.324 1.00 98.69 74 PHE A CA 1
ATOM 532 C C . PHE A 1 74 ? -3.535 -8.184 -1.159 1.00 98.69 74 PHE A C 1
ATOM 534 O O . PHE A 1 74 ? -2.654 -7.397 -1.500 1.00 98.69 74 PHE A O 1
ATOM 541 N N . ASN A 1 75 ? -4.335 -8.780 -2.045 1.00 98.00 75 ASN A N 1
ATOM 542 C CA . ASN A 1 75 ? -4.292 -8.469 -3.478 1.00 98.00 75 ASN A CA 1
ATOM 543 C C . ASN A 1 75 ? -5.526 -7.663 -3.893 1.00 98.00 75 ASN A C 1
ATOM 545 O O . ASN A 1 75 ? -6.655 -8.078 -3.619 1.00 98.00 75 ASN A O 1
ATOM 549 N N . TYR A 1 76 ? -5.303 -6.511 -4.525 1.00 98.25 76 TYR A N 1
ATOM 550 C CA . TYR A 1 76 ? -6.339 -5.612 -5.037 1.00 98.25 76 TYR A CA 1
ATOM 551 C C . TYR A 1 76 ? -5.720 -4.570 -5.989 1.00 98.25 76 TYR A C 1
ATOM 553 O O . TYR A 1 76 ? -4.583 -4.156 -5.761 1.00 98.25 76 TYR A O 1
ATOM 561 N N . PRO A 1 77 ? -6.409 -4.130 -7.055 1.00 96.75 77 PRO A N 1
ATOM 562 C CA . PRO A 1 77 ? -7.720 -4.580 -7.518 1.00 96.75 77 PRO A CA 1
ATOM 563 C C . PRO A 1 77 ? -7.642 -5.828 -8.401 1.00 96.75 77 PRO A C 1
ATOM 565 O O . PRO A 1 77 ? -8.673 -6.313 -8.857 1.00 96.75 77 PRO A O 1
ATOM 568 N N . PHE A 1 78 ? -6.441 -6.348 -8.648 1.00 96.50 78 PHE A N 1
ATOM 569 C CA . PHE A 1 78 ? -6.200 -7.548 -9.433 1.00 96.50 78 PHE A CA 1
ATOM 570 C C . PHE A 1 78 ? -5.662 -8.677 -8.559 1.00 96.50 78 PHE A C 1
ATOM 572 O O . PHE A 1 78 ? -5.046 -8.449 -7.517 1.00 96.50 78 PHE A O 1
ATOM 579 N N . ALA A 1 79 ? -5.845 -9.917 -9.008 1.00 94.12 79 ALA A N 1
ATOM 580 C CA . ALA A 1 79 ? -5.417 -11.104 -8.276 1.00 94.12 79 ALA A CA 1
ATOM 581 C C . ALA A 1 79 ? -3.910 -11.117 -7.954 1.00 94.12 79 ALA A C 1
ATOM 583 O O . ALA A 1 79 ? -3.511 -11.709 -6.947 1.00 94.12 79 ALA A O 1
ATOM 584 N N . ALA A 1 80 ? -3.083 -10.483 -8.795 1.00 95.12 80 ALA A N 1
ATOM 585 C CA . ALA A 1 80 ? -1.630 -10.421 -8.650 1.00 95.12 80 ALA A CA 1
ATOM 586 C C . ALA A 1 80 ? -1.075 -9.030 -8.285 1.00 95.12 80 ALA A C 1
ATOM 588 O O . ALA A 1 80 ? 0.131 -8.826 -8.400 1.00 95.12 80 ALA A O 1
ATOM 589 N N . SER A 1 81 ? -1.913 -8.074 -7.867 1.00 97.25 81 SER A N 1
ATOM 590 C CA . SER A 1 81 ? -1.457 -6.739 -7.458 1.00 97.25 81 SER A CA 1
ATOM 591 C C . SER A 1 81 ? -1.428 -6.618 -5.926 1.00 97.25 81 SER A C 1
ATOM 593 O O . SER A 1 81 ? -2.473 -6.373 -5.316 1.00 97.25 81 SER A O 1
ATOM 595 N N . PRO A 1 82 ? -0.261 -6.803 -5.282 1.00 98.44 82 PRO A N 1
ATOM 596 C CA . PRO A 1 82 ? -0.158 -6.775 -3.830 1.00 98.44 82 PRO A CA 1
ATOM 597 C C . PRO A 1 82 ? -0.340 -5.360 -3.278 1.00 98.44 82 PRO A C 1
ATOM 599 O O . PRO A 1 82 ? 0.078 -4.374 -3.885 1.00 98.44 82 PRO A O 1
ATOM 602 N N . VAL A 1 83 ? -0.920 -5.278 -2.086 1.00 98.88 83 VAL A N 1
ATOM 603 C CA . VAL A 1 83 ? -1.217 -4.042 -1.358 1.00 98.88 83 VAL A CA 1
ATOM 604 C C . VAL A 1 83 ? -0.747 -4.200 0.080 1.00 98.88 83 VAL A C 1
ATOM 606 O O . VAL A 1 83 ? -1.093 -5.183 0.732 1.00 98.88 83 VAL A O 1
ATOM 609 N N . PHE A 1 84 ? 0.021 -3.239 0.588 1.00 98.88 84 PHE A N 1
ATOM 610 C CA . PHE A 1 84 ? 0.317 -3.133 2.011 1.00 98.88 84 PHE A CA 1
ATOM 611 C C . PHE A 1 84 ? -0.916 -2.641 2.763 1.00 98.88 84 PHE A C 1
ATOM 613 O O . PHE A 1 84 ? -1.509 -1.642 2.373 1.00 98.88 84 PHE A O 1
ATOM 620 N N . LEU A 1 85 ? -1.248 -3.299 3.869 1.00 98.88 85 LEU A N 1
ATOM 621 C CA . LEU A 1 85 ? -2.213 -2.863 4.872 1.00 98.88 85 LEU A CA 1
ATOM 622 C C . LEU A 1 85 ? -1.460 -2.602 6.175 1.00 98.88 85 LEU A C 1
ATOM 624 O O . LEU A 1 85 ? -0.849 -3.514 6.737 1.00 98.88 85 LEU A O 1
ATOM 628 N N . LEU A 1 86 ? -1.487 -1.356 6.638 1.00 98.69 86 LEU A N 1
ATOM 629 C CA . LEU A 1 86 ? -0.654 -0.889 7.741 1.00 98.69 86 LEU A CA 1
ATOM 630 C C . LEU A 1 86 ? -1.515 -0.186 8.788 1.00 98.69 86 LEU A C 1
ATOM 632 O O . LEU A 1 86 ? -2.358 0.636 8.436 1.00 98.69 86 LEU A O 1
ATOM 636 N N . ARG A 1 87 ? -1.247 -0.438 10.073 1.00 98.19 87 ARG A N 1
ATOM 637 C CA . ARG A 1 87 ? -1.634 0.478 11.152 1.00 98.19 87 ARG A CA 1
ATOM 638 C C . ARG A 1 87 ? -0.419 1.310 11.532 1.00 98.19 87 ARG A C 1
ATOM 640 O O . ARG A 1 87 ? 0.647 0.753 11.774 1.00 98.19 87 ARG A O 1
ATOM 647 N N . LEU A 1 88 ? -0.571 2.625 11.586 1.00 96.94 88 LEU A N 1
ATOM 648 C CA . LEU A 1 88 ? 0.478 3.537 12.031 1.00 96.94 88 LEU A CA 1
ATOM 649 C C . LEU A 1 88 ? 0.285 3.910 13.505 1.00 96.94 88 LEU A C 1
ATOM 651 O O . LEU A 1 88 ? -0.758 3.658 14.112 1.00 96.94 88 LEU A O 1
ATOM 655 N N . ASP A 1 89 ? 1.323 4.499 14.084 1.00 94.81 89 ASP A N 1
ATOM 656 C CA . ASP A 1 89 ? 1.388 4.980 15.467 1.00 94.81 89 ASP A CA 1
ATOM 657 C C . ASP A 1 89 ? 0.616 6.289 15.697 1.00 94.81 89 ASP A C 1
ATOM 659 O O . ASP A 1 89 ? 0.405 6.696 16.838 1.00 94.81 89 ASP A O 1
ATOM 663 N N . ARG A 1 90 ? 0.163 6.937 14.620 1.00 95.50 90 ARG A N 1
ATOM 664 C CA . ARG A 1 90 ? -0.554 8.211 14.659 1.00 95.50 90 ARG A CA 1
ATOM 665 C C . ARG A 1 90 ? -1.682 8.274 13.622 1.00 95.50 90 ARG A C 1
ATOM 667 O O . ARG A 1 90 ? -1.596 7.584 12.602 1.00 95.50 90 ARG A O 1
ATOM 674 N N . PRO A 1 91 ? -2.699 9.129 13.833 1.00 97.38 91 PRO A N 1
ATOM 675 C CA . PRO A 1 91 ? -3.713 9.402 12.822 1.00 97.38 91 PRO A CA 1
ATOM 676 C C . PRO A 1 91 ? -3.096 9.920 11.517 1.00 97.38 91 PRO A C 1
ATOM 678 O O . PRO A 1 91 ? -2.171 10.740 11.538 1.00 97.38 91 PRO A O 1
ATOM 681 N N . VAL A 1 92 ? -3.640 9.483 10.384 1.00 97.88 92 VAL A N 1
ATOM 682 C CA . VAL A 1 92 ? -3.219 9.905 9.045 1.00 97.88 92 VAL A CA 1
ATOM 683 C C . VAL A 1 92 ? -4.248 10.862 8.472 1.00 97.88 92 VAL A C 1
ATOM 685 O O . VAL A 1 92 ? -5.417 10.518 8.294 1.00 97.88 92 VAL A O 1
ATOM 688 N N . LYS A 1 93 ? -3.795 12.078 8.171 1.00 97.50 93 LYS A N 1
ATOM 689 C CA . LYS A 1 93 ? -4.602 13.098 7.500 1.00 97.50 93 LYS A CA 1
ATOM 690 C C . LYS A 1 93 ? -4.452 12.970 5.979 1.00 97.50 93 LYS A C 1
ATOM 692 O O . LYS A 1 93 ? -3.400 12.515 5.527 1.00 97.50 93 LYS A O 1
ATOM 697 N N . PRO A 1 94 ? -5.455 13.408 5.200 1.00 96.75 94 PRO A N 1
ATOM 698 C CA . PRO A 1 94 ? -5.295 13.597 3.764 1.00 96.75 94 PRO A CA 1
ATOM 699 C C . PRO A 1 94 ? -4.083 14.481 3.447 1.00 96.75 94 PRO A C 1
ATOM 701 O O . PRO A 1 94 ? -3.801 15.434 4.180 1.00 96.75 94 PRO A O 1
ATOM 704 N N . ALA A 1 95 ? -3.380 14.169 2.362 1.00 95.12 95 ALA A N 1
ATOM 705 C CA . ALA A 1 95 ? -2.245 14.939 1.874 1.00 95.12 95 ALA A CA 1
ATOM 706 C C . ALA A 1 95 ? -2.411 15.234 0.381 1.00 95.12 95 ALA A C 1
ATOM 708 O O . ALA A 1 95 ? -2.821 14.364 -0.386 1.00 95.12 95 ALA A O 1
ATOM 709 N N . GLU A 1 96 ? -2.061 16.454 -0.021 1.00 97.62 96 GLU A N 1
ATOM 710 C CA . GLU A 1 96 ? -1.979 16.849 -1.427 1.00 97.62 96 GLU A CA 1
ATOM 711 C C . GLU A 1 96 ? -0.685 16.313 -2.028 1.00 97.62 96 GLU A C 1
ATOM 713 O O . GLU A 1 96 ? 0.410 16.663 -1.579 1.00 97.62 96 GLU A O 1
ATOM 718 N N . LEU A 1 97 ? -0.812 15.468 -3.044 1.00 97.56 97 LEU A N 1
ATOM 719 C CA . LEU A 1 97 ? 0.299 14.823 -3.723 1.00 97.56 97 LEU A CA 1
ATOM 720 C C . LEU A 1 97 ? 0.231 15.052 -5.229 1.00 97.56 97 LEU A C 1
ATOM 722 O O . LEU A 1 97 ? -0.727 15.602 -5.776 1.00 97.56 97 LEU A O 1
ATOM 726 N N . GLN A 1 98 ? 1.300 14.637 -5.896 1.00 96.88 98 GLN A N 1
ATOM 727 C CA . GLN A 1 98 ? 1.443 14.733 -7.332 1.00 96.88 98 GLN A CA 1
ATOM 728 C C . GLN A 1 98 ? 2.056 13.442 -7.875 1.00 96.88 98 GLN A C 1
ATOM 730 O O . GLN A 1 98 ? 2.971 12.879 -7.272 1.00 96.88 98 GLN A O 1
ATOM 735 N N . THR A 1 99 ? 1.522 12.962 -8.989 1.00 96.88 99 THR A N 1
ATOM 736 C CA . THR A 1 99 ? 2.057 11.844 -9.776 1.00 96.88 99 THR A CA 1
ATOM 737 C C . THR A 1 99 ? 3.211 12.299 -10.676 1.00 96.88 99 THR A C 1
ATOM 739 O O . THR A 1 99 ? 3.467 13.491 -10.840 1.00 96.88 99 THR A O 1
ATOM 742 N N . GLU A 1 100 ? 3.909 11.350 -11.295 1.00 96.00 100 GLU A N 1
ATOM 743 C CA . GLU A 1 100 ? 5.023 11.600 -12.219 1.00 96.00 100 GLU A CA 1
ATOM 744 C C . GLU A 1 100 ? 4.593 12.461 -13.416 1.00 96.00 100 GLU A C 1
ATOM 746 O O . GLU A 1 100 ? 5.310 13.375 -13.822 1.00 96.00 100 GLU A O 1
ATOM 751 N N . ASP A 1 101 ? 3.382 12.235 -13.930 1.00 95.12 101 ASP A N 1
ATOM 752 C CA . ASP A 1 101 ? 2.776 13.015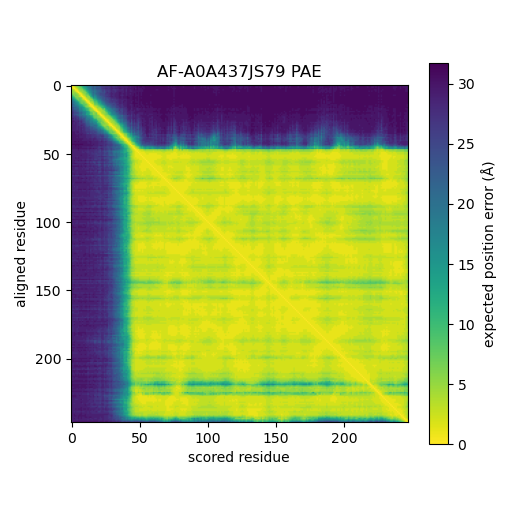 -15.017 1.00 95.12 101 ASP A CA 1
ATOM 753 C C . ASP A 1 101 ? 2.216 14.377 -14.565 1.00 95.12 101 ASP A C 1
ATOM 755 O O . ASP A 1 101 ? 1.565 15.081 -15.336 1.00 95.12 101 ASP A O 1
ATOM 759 N N . LYS A 1 102 ? 2.517 14.784 -13.326 1.00 95.38 102 LYS A N 1
ATOM 760 C CA . LYS A 1 102 ? 2.129 16.056 -12.708 1.00 95.38 102 LYS A CA 1
ATOM 761 C C . LYS A 1 102 ? 0.642 16.184 -12.365 1.00 95.38 102 LYS A C 1
ATOM 763 O O . LYS A 1 102 ? 0.223 17.275 -11.961 1.00 95.38 102 LYS A O 1
ATOM 768 N N . THR A 1 103 ? -0.132 15.103 -12.416 1.00 95.19 103 THR A N 1
ATOM 769 C CA . THR A 1 103 ? -1.519 15.090 -11.933 1.00 95.19 103 THR A CA 1
ATOM 770 C C . THR A 1 103 ? -1.562 15.247 -10.411 1.00 95.19 103 THR A C 1
ATOM 772 O O . THR A 1 103 ? -0.919 14.506 -9.667 1.00 95.19 103 THR A O 1
ATOM 775 N N . ARG A 1 104 ? -2.306 16.247 -9.923 1.00 96.44 104 ARG A N 1
ATOM 776 C CA . ARG A 1 104 ? -2.510 16.480 -8.484 1.00 96.44 104 ARG A CA 1
ATOM 777 C C . ARG A 1 104 ? -3.678 15.651 -7.970 1.00 96.44 104 ARG A C 1
ATOM 779 O O . ARG A 1 104 ? -4.676 15.507 -8.672 1.00 96.44 104 ARG A O 1
ATOM 786 N N . TYR A 1 105 ? -3.553 15.147 -6.749 1.00 95.25 105 TYR A N 1
ATOM 787 C CA . TYR A 1 105 ? -4.616 14.410 -6.077 1.00 95.25 105 TYR A CA 1
ATOM 788 C C . TYR A 1 105 ? -4.472 14.480 -4.559 1.00 95.25 105 TYR A C 1
ATOM 790 O O . TYR A 1 105 ? -3.375 14.667 -4.029 1.00 95.25 105 TYR A O 1
ATOM 798 N N . THR A 1 106 ? -5.579 14.248 -3.861 1.00 96.00 106 THR A N 1
ATOM 799 C CA . THR A 1 106 ? -5.599 14.148 -2.401 1.00 96.00 106 THR A CA 1
ATOM 800 C C . THR A 1 106 ? -5.602 12.680 -1.978 1.00 96.00 106 THR A C 1
ATOM 802 O O . THR A 1 106 ? -6.431 11.891 -2.434 1.00 96.00 106 THR A O 1
ATOM 805 N N . THR A 1 107 ? -4.702 12.279 -1.080 1.00 94.62 107 THR A N 1
ATOM 806 C CA . THR A 1 107 ? -4.738 10.920 -0.515 1.00 94.62 107 THR A CA 1
ATOM 807 C C . THR A 1 107 ? -5.895 10.748 0.464 1.00 94.62 107 THR A C 1
ATOM 809 O O . THR A 1 107 ? -6.226 11.694 1.182 1.00 94.62 107 THR A O 1
ATOM 812 N N . PRO A 1 108 ? -6.476 9.542 0.587 1.00 94.38 108 PRO A N 1
ATOM 813 C CA . PRO A 1 108 ? -7.462 9.282 1.629 1.00 94.38 108 PRO A CA 1
ATOM 814 C C . PRO A 1 108 ? -6.858 9.472 3.030 1.00 94.38 108 PRO A C 1
ATOM 816 O O . PRO A 1 108 ? -5.656 9.285 3.241 1.00 94.38 108 PRO A O 1
ATOM 819 N N . ALA A 1 109 ? -7.710 9.825 3.994 1.00 96.75 109 ALA A N 1
ATOM 820 C CA . ALA A 1 109 ? -7.364 9.765 5.412 1.00 96.75 109 ALA A CA 1
ATOM 821 C C . ALA A 1 109 ? -7.201 8.306 5.871 1.00 96.75 109 ALA A C 1
ATOM 823 O O . ALA A 1 109 ? -7.729 7.383 5.244 1.00 96.75 109 ALA A O 1
ATOM 824 N N . GLY A 1 110 ? -6.517 8.099 6.995 1.00 98.25 110 GLY A N 1
ATOM 825 C CA . GLY A 1 110 ? -6.504 6.792 7.644 1.00 98.25 110 GLY A CA 1
ATOM 826 C C . GLY A 1 110 ? -7.870 6.447 8.243 1.00 98.25 110 GLY A C 1
ATOM 827 O O . GLY A 1 110 ? -8.596 7.321 8.721 1.00 98.25 110 GLY A O 1
ATOM 828 N N . VAL A 1 111 ? -8.209 5.159 8.245 1.00 98.62 111 VAL A N 1
ATOM 829 C CA . VAL A 1 111 ? -9.456 4.628 8.822 1.00 98.62 111 VAL A CA 1
ATOM 830 C C . VAL A 1 111 ? -9.197 3.888 10.136 1.00 98.62 111 VAL A C 1
ATOM 832 O O . VAL A 1 111 ? -8.077 3.886 10.655 1.00 98.62 111 VAL A O 1
ATOM 835 N N . GLY A 1 112 ? -10.233 3.253 10.683 1.00 97.69 112 GLY A N 1
ATOM 836 C CA . GLY A 1 112 ? -10.163 2.574 11.970 1.00 97.69 112 GLY A CA 1
ATOM 837 C C . GLY A 1 112 ? -10.388 3.519 13.151 1.00 97.69 112 GLY A C 1
ATOM 838 O O . GLY A 1 112 ? -10.493 4.735 12.969 1.00 97.69 112 GLY A O 1
ATOM 839 N N . PRO A 1 113 ? -10.401 2.980 14.379 1.00 94.81 113 PRO A N 1
ATOM 840 C CA . PRO A 1 113 ? -10.771 3.741 15.571 1.00 94.81 113 PRO A CA 1
ATOM 841 C C . PRO A 1 113 ? -9.807 4.892 15.899 1.00 94.81 113 PRO A C 1
ATOM 843 O O . PRO A 1 113 ? -10.196 5.838 16.574 1.00 94.81 113 PRO A O 1
ATOM 846 N N . GLN A 1 114 ? -8.560 4.837 15.418 1.00 96.88 114 GLN A N 1
ATOM 847 C CA . GLN A 1 114 ? -7.559 5.900 15.587 1.00 96.88 114 GLN A CA 1
ATOM 848 C C . GLN A 1 114 ? -7.239 6.649 14.283 1.00 96.88 114 GLN A C 1
ATOM 850 O O . GLN A 1 114 ? -6.245 7.374 14.227 1.00 96.88 114 GLN A O 1
ATOM 855 N N . SER A 1 115 ? -8.025 6.449 13.217 1.00 98.25 115 SER A N 1
ATOM 856 C CA . SER A 1 115 ? -7.756 7.008 11.882 1.00 98.25 115 SER A CA 1
ATOM 857 C C . SER A 1 115 ? -6.318 6.757 11.398 1.00 98.25 115 SER A C 1
ATOM 859 O O . SER A 1 115 ? -5.712 7.611 10.753 1.00 98.25 115 SER A O 1
ATOM 861 N N . SER A 1 116 ? -5.726 5.614 11.756 1.00 98.06 116 SER A N 1
ATOM 862 C CA . SER A 1 116 ? -4.307 5.305 11.526 1.00 98.06 116 SER A CA 1
ATOM 863 C C . SER A 1 116 ? -4.080 4.092 10.626 1.00 98.06 116 SER A C 1
ATOM 865 O O . SER A 1 116 ? -2.936 3.685 10.422 1.00 98.06 116 SER A O 1
ATOM 867 N N . ILE A 1 117 ? -5.150 3.503 10.084 1.00 98.81 117 ILE A N 1
ATOM 868 C CA . ILE A 1 117 ? -5.065 2.370 9.164 1.00 98.81 117 ILE A CA 1
ATOM 869 C C . ILE A 1 117 ? -5.056 2.885 7.728 1.00 98.81 117 ILE A C 1
ATOM 871 O O . ILE A 1 117 ? -5.968 3.599 7.314 1.00 98.81 117 ILE A O 1
ATOM 875 N N . VAL A 1 118 ? -4.035 2.503 6.969 1.00 98.69 118 VAL A N 1
ATOM 876 C CA . VAL A 1 118 ? -3.809 2.930 5.583 1.00 98.69 118 VAL A CA 1
ATOM 877 C C . VAL A 1 118 ? -3.457 1.739 4.702 1.00 98.69 118 VAL A C 1
ATOM 879 O O . VAL A 1 118 ? -2.950 0.724 5.190 1.00 98.69 118 VAL A O 1
ATOM 882 N N . ALA A 1 119 ? -3.698 1.872 3.397 1.00 98.81 119 ALA A N 1
ATOM 883 C CA . ALA A 1 119 ? -3.283 0.881 2.420 1.00 98.81 119 ALA A CA 1
ATOM 884 C C . ALA A 1 119 ? -2.699 1.509 1.150 1.00 98.81 119 ALA A C 1
ATOM 886 O O . ALA A 1 119 ? -3.192 2.523 0.653 1.00 98.81 119 ALA A O 1
ATOM 887 N N . PHE A 1 120 ? -1.646 0.883 0.626 1.00 98.75 120 PHE A N 1
ATOM 888 C CA . PHE A 1 120 ? -0.904 1.349 -0.547 1.00 98.75 120 PHE A CA 1
ATOM 889 C C . PHE A 1 120 ? -0.483 0.171 -1.413 1.00 98.75 120 PHE A C 1
ATOM 891 O O . PHE A 1 120 ? -0.167 -0.896 -0.888 1.00 98.75 120 PHE A O 1
ATOM 898 N N . SER A 1 121 ? -0.421 0.366 -2.729 1.00 98.62 121 SER A N 1
ATOM 899 C CA . SER A 1 121 ? 0.192 -0.605 -3.637 1.00 98.62 121 SER A CA 1
ATOM 900 C C . SER A 1 121 ? 1.574 -1.014 -3.121 1.00 98.62 121 SER A C 1
ATOM 902 O O . SER A 1 121 ? 2.411 -0.167 -2.810 1.00 98.62 121 SER A O 1
ATOM 904 N N . ALA A 1 122 ? 1.817 -2.319 -3.042 1.00 98.75 122 ALA A N 1
ATOM 905 C CA . ALA A 1 122 ? 3.111 -2.884 -2.679 1.00 98.75 122 ALA A CA 1
ATOM 906 C C . ALA A 1 122 ? 4.028 -3.066 -3.903 1.00 98.75 122 ALA A C 1
ATOM 908 O O . ALA A 1 122 ? 4.984 -3.833 -3.856 1.00 98.75 122 ALA A O 1
ATOM 909 N N . ILE A 1 123 ? 3.740 -2.371 -5.005 1.00 98.75 123 ILE A N 1
ATOM 910 C CA . ILE A 1 123 ? 4.574 -2.320 -6.206 1.00 98.75 123 ILE A CA 1
ATOM 911 C C . ILE A 1 123 ? 5.332 -0.994 -6.182 1.00 98.75 123 ILE A C 1
ATOM 913 O O . ILE A 1 123 ? 4.723 0.074 -6.239 1.00 98.75 123 ILE A O 1
ATOM 917 N N . CYS A 1 124 ? 6.661 -1.056 -6.108 1.00 98.62 124 CYS A N 1
ATOM 918 C CA . CYS A 1 124 ? 7.517 0.126 -6.122 1.00 98.62 124 CYS A CA 1
ATOM 919 C C . CYS A 1 124 ? 7.248 0.985 -7.366 1.00 98.62 124 CYS A C 1
ATOM 921 O O . CYS A 1 124 ? 7.279 0.485 -8.491 1.00 98.62 124 CYS A O 1
ATOM 923 N N . SER A 1 125 ? 7.056 2.291 -7.177 1.00 98.38 125 SER A N 1
ATOM 924 C CA . SER A 1 125 ? 6.765 3.226 -8.270 1.00 98.38 125 SER A CA 1
ATOM 925 C C . SER A 1 125 ? 7.953 3.518 -9.199 1.00 98.38 125 SER A C 1
ATOM 927 O O . SER A 1 125 ? 7.742 4.154 -10.233 1.00 98.38 125 SER A O 1
ATOM 929 N N . HIS A 1 126 ? 9.162 3.053 -8.845 1.00 98.19 126 HIS A N 1
ATOM 930 C CA . HIS A 1 126 ? 10.379 3.115 -9.661 1.00 98.19 126 HIS A CA 1
ATOM 931 C C . HIS A 1 126 ? 10.447 1.945 -10.663 1.00 98.19 126 HIS A C 1
ATOM 933 O O . HIS A 1 126 ? 9.932 2.035 -11.770 1.00 98.19 126 HIS A O 1
ATOM 939 N N . GLN A 1 127 ? 11.053 0.820 -10.267 1.00 97.06 127 GLN A N 1
ATOM 940 C CA . GLN A 1 127 ? 11.320 -0.338 -11.133 1.00 97.06 127 GLN A CA 1
ATOM 941 C C . GLN A 1 127 ? 10.382 -1.521 -10.875 1.00 97.06 127 GLN A C 1
ATOM 943 O O . GLN A 1 127 ? 10.696 -2.657 -11.240 1.00 97.06 127 GLN A O 1
ATOM 948 N N . LEU A 1 128 ? 9.210 -1.251 -10.289 1.00 98.25 128 LEU A N 1
ATOM 949 C CA . LEU A 1 128 ? 8.095 -2.196 -10.160 1.00 98.25 128 LEU A CA 1
ATOM 950 C C . LEU A 1 128 ? 8.394 -3.415 -9.286 1.00 98.25 128 LEU A C 1
ATOM 952 O O . LEU A 1 128 ? 7.709 -4.429 -9.369 1.00 98.25 128 LEU A O 1
ATOM 956 N N . MET A 1 129 ? 9.405 -3.311 -8.427 1.00 98.06 129 MET A N 1
ATOM 957 C CA . MET A 1 129 ? 9.721 -4.342 -7.451 1.00 98.06 129 MET A CA 1
ATOM 958 C C . MET A 1 129 ? 8.531 -4.574 -6.513 1.00 98.06 129 MET A C 1
ATOM 960 O O . MET A 1 129 ? 7.914 -3.614 -6.052 1.00 98.06 129 MET A O 1
ATOM 964 N N . TYR A 1 130 ? 8.218 -5.838 -6.231 1.00 98.12 130 TYR A N 1
ATOM 965 C CA . TYR A 1 130 ? 7.015 -6.238 -5.502 1.00 98.12 130 TYR A CA 1
ATOM 966 C C . TYR A 1 130 ? 7.252 -7.512 -4.671 1.00 98.12 130 TYR A C 1
ATOM 968 O O . TYR A 1 130 ? 8.191 -8.264 -4.956 1.00 98.12 130 TYR A O 1
ATOM 976 N N . PRO A 1 131 ? 6.419 -7.780 -3.650 1.00 97.88 131 PRO A N 1
ATOM 977 C CA . PRO A 1 131 ? 6.456 -9.028 -2.900 1.00 97.88 131 PRO A CA 1
ATOM 978 C C . PRO A 1 131 ? 6.042 -10.233 -3.759 1.00 97.88 131 PRO A C 1
ATOM 980 O O . PRO A 1 131 ? 4.940 -10.268 -4.309 1.00 97.88 131 PRO A O 1
ATOM 983 N N . THR A 1 132 ? 6.895 -11.256 -3.814 1.00 95.94 132 THR A N 1
ATOM 984 C CA . THR A 1 132 ? 6.579 -12.586 -4.375 1.00 95.94 132 THR A CA 1
ATOM 985 C C . THR A 1 132 ? 6.459 -13.618 -3.252 1.00 95.94 132 THR A C 1
ATOM 987 O O . THR A 1 132 ? 6.858 -13.346 -2.121 1.00 95.94 132 THR A O 1
ATOM 990 N N . ALA A 1 133 ? 5.993 -14.837 -3.538 1.00 94.81 133 ALA A N 1
ATOM 991 C CA . ALA A 1 133 ? 5.981 -15.905 -2.530 1.00 94.81 133 ALA A CA 1
ATOM 992 C C . ALA A 1 133 ? 7.394 -16.254 -2.015 1.00 94.81 133 ALA A C 1
ATOM 994 O O . ALA A 1 133 ? 7.569 -16.636 -0.856 1.00 94.81 133 ALA A O 1
ATOM 995 N N . ALA A 1 134 ? 8.419 -16.124 -2.864 1.00 95.50 134 ALA A N 1
ATOM 996 C CA . ALA A 1 134 ? 9.791 -16.461 -2.504 1.00 95.50 134 ALA A CA 1
ATOM 997 C C . ALA A 1 134 ? 10.471 -15.342 -1.706 1.00 95.50 134 ALA A C 1
ATOM 999 O O . ALA A 1 134 ? 11.042 -15.606 -0.650 1.00 95.50 134 ALA A O 1
ATOM 1000 N N . ILE A 1 135 ? 10.397 -14.108 -2.205 1.00 96.69 135 ILE A N 1
ATOM 1001 C CA . ILE A 1 135 ? 11.120 -12.964 -1.652 1.00 96.69 135 ILE A CA 1
ATOM 1002 C C . ILE A 1 135 ? 10.375 -11.648 -1.895 1.00 96.69 135 ILE A C 1
ATOM 1004 O O . ILE A 1 135 ? 9.724 -11.473 -2.930 1.00 96.69 135 ILE A O 1
ATOM 1008 N N . SER A 1 136 ? 10.519 -10.706 -0.966 1.00 98.00 136 SER A N 1
ATOM 1009 C CA . SER A 1 136 ? 10.182 -9.301 -1.174 1.00 98.00 136 SER A CA 1
ATOM 1010 C C . SER A 1 136 ? 11.390 -8.395 -0.955 1.00 98.00 136 SER A C 1
ATOM 1012 O O . SER A 1 136 ? 12.110 -8.537 0.032 1.00 98.00 136 SER A O 1
ATOM 1014 N N . PHE A 1 137 ? 11.575 -7.422 -1.845 1.00 97.62 137 PHE A N 1
ATOM 1015 C CA . PHE A 1 137 ? 12.571 -6.352 -1.700 1.00 97.62 137 PHE A CA 1
ATOM 1016 C C . PHE A 1 137 ? 11.968 -5.042 -1.184 1.00 97.62 137 PHE A C 1
ATOM 1018 O O . PHE A 1 137 ? 12.693 -4.186 -0.675 1.00 97.62 137 PHE A O 1
ATOM 1025 N N . ILE A 1 138 ? 10.651 -4.881 -1.306 1.00 98.44 138 ILE A N 1
ATOM 1026 C CA . ILE A 1 138 ? 9.903 -3.733 -0.798 1.00 98.44 138 ILE A CA 1
ATOM 1027 C C . ILE A 1 138 ? 9.121 -4.148 0.445 1.00 98.44 138 ILE A C 1
ATOM 1029 O O . ILE A 1 138 ? 8.465 -5.186 0.453 1.00 98.44 138 ILE A O 1
ATOM 1033 N N . GLY A 1 139 ? 9.185 -3.354 1.510 1.00 97.81 139 GLY A N 1
ATOM 1034 C CA . GLY A 1 139 ? 8.482 -3.657 2.755 1.00 97.81 139 GLY A CA 1
ATOM 1035 C C . GLY A 1 139 ? 8.458 -2.489 3.728 1.00 97.81 139 GLY A C 1
ATOM 1036 O O . GLY A 1 139 ? 9.140 -1.487 3.515 1.00 97.81 139 GLY A O 1
ATOM 1037 N N . LEU A 1 140 ? 7.672 -2.629 4.797 1.00 97.38 140 LEU A N 1
ATOM 1038 C CA . LEU A 1 140 ? 7.684 -1.693 5.918 1.00 97.38 140 LEU A CA 1
ATOM 1039 C C . LEU A 1 140 ? 8.944 -1.911 6.760 1.00 97.38 140 LEU A C 1
ATOM 1041 O O . LEU A 1 140 ? 9.267 -3.043 7.120 1.00 97.38 140 LEU A O 1
ATOM 1045 N N . ARG A 1 141 ? 9.636 -0.827 7.096 1.00 95.31 141 ARG A N 1
ATOM 1046 C CA . ARG A 1 141 ? 10.852 -0.829 7.912 1.00 95.31 141 ARG A CA 1
ATOM 1047 C C . ARG A 1 141 ? 10.796 0.295 8.933 1.00 95.31 141 ARG A C 1
ATOM 1049 O O . ARG A 1 141 ? 9.998 1.222 8.797 1.00 95.31 141 ARG A O 1
ATOM 1056 N N . LYS A 1 142 ? 11.658 0.218 9.945 1.00 94.44 142 LYS A N 1
ATOM 1057 C CA . LYS A 1 142 ? 11.918 1.361 10.824 1.00 94.44 142 LYS A CA 1
ATOM 1058 C C . LYS A 1 142 ? 12.635 2.441 10.018 1.00 94.44 142 LYS A C 1
ATOM 1060 O O . LYS A 1 142 ? 13.577 2.108 9.302 1.00 94.44 142 LYS A O 1
ATOM 1065 N N . GLY A 1 143 ? 12.187 3.687 10.129 1.00 93.44 143 GLY A N 1
ATOM 1066 C CA . GLY A 1 143 ? 12.915 4.808 9.538 1.00 93.44 143 GLY A CA 1
ATOM 1067 C C . GLY A 1 143 ? 14.190 5.129 10.313 1.00 93.44 143 GLY A C 1
ATOM 1068 O O . GLY A 1 143 ? 14.367 4.704 11.461 1.00 93.44 143 GLY A O 1
ATOM 1069 N N . VAL A 1 144 ? 15.084 5.882 9.680 1.00 91.88 144 VAL A N 1
ATOM 1070 C CA . VAL A 1 144 ? 16.366 6.305 10.253 1.00 91.88 144 VAL A CA 1
ATOM 1071 C C . VAL A 1 144 ? 16.583 7.811 10.200 1.00 91.88 144 VAL A C 1
ATOM 1073 O O . VAL A 1 144 ? 16.031 8.531 9.371 1.00 91.88 144 VAL A O 1
ATOM 1076 N N . GLY A 1 145 ? 17.434 8.311 11.098 1.00 92.38 145 GLY A N 1
ATOM 1077 C CA . GLY A 1 145 ? 17.789 9.725 11.151 1.00 92.38 145 GLY A CA 1
ATOM 1078 C C . GLY A 1 145 ? 16.564 10.616 11.365 1.00 92.38 145 GLY A C 1
ATOM 1079 O O . GLY A 1 145 ? 15.989 10.628 12.449 1.00 92.38 145 GLY A O 1
ATOM 1080 N N . LYS A 1 146 ? 16.196 11.387 10.336 1.00 93.62 146 LYS A N 1
ATOM 1081 C CA . LYS A 1 146 ? 15.044 12.309 10.352 1.00 93.62 146 LYS A CA 1
ATOM 1082 C C . LYS A 1 146 ? 13.779 11.719 9.718 1.00 93.62 146 LYS A C 1
ATOM 1084 O O . LYS A 1 146 ? 12.790 12.435 9.567 1.00 93.62 146 LYS A O 1
ATOM 1089 N N . GLU A 1 147 ? 13.817 10.459 9.299 1.00 95.31 147 GLU A N 1
ATOM 1090 C CA . GLU A 1 147 ? 12.650 9.776 8.750 1.00 95.31 147 GLU A CA 1
ATOM 1091 C C . GLU A 1 147 ? 11.578 9.523 9.826 1.00 95.31 147 GLU A C 1
ATOM 1093 O O . GLU A 1 147 ? 11.880 9.488 11.023 1.00 95.31 147 GLU A O 1
ATOM 1098 N N . PRO A 1 148 ? 10.311 9.323 9.418 1.00 94.38 148 PRO A N 1
ATOM 1099 C CA . PRO A 1 148 ? 9.259 8.854 10.314 1.00 94.38 148 PRO A CA 1
ATOM 1100 C C . PRO A 1 148 ? 9.593 7.502 10.960 1.00 94.38 148 PRO A C 1
ATOM 1102 O O . PRO A 1 148 ? 10.412 6.742 10.452 1.00 94.38 148 PRO A O 1
ATOM 1105 N N . ALA A 1 149 ? 8.880 7.148 12.037 1.00 93.50 149 ALA A N 1
ATOM 1106 C CA . ALA A 1 149 ? 9.082 5.882 12.752 1.00 93.50 149 ALA A CA 1
ATOM 1107 C C . ALA A 1 149 ? 9.018 4.648 11.833 1.00 93.50 149 ALA A C 1
ATOM 1109 O O . ALA A 1 149 ? 9.755 3.683 12.039 1.00 93.50 149 ALA A O 1
ATOM 1110 N N . HIS A 1 150 ? 8.171 4.701 10.801 1.00 95.50 150 HIS A N 1
ATOM 1111 C CA . HIS A 1 150 ? 8.058 3.658 9.795 1.00 95.50 150 HIS A CA 1
ATOM 1112 C C . HIS A 1 150 ? 8.107 4.240 8.385 1.00 95.50 150 HIS A C 1
ATOM 1114 O O . HIS A 1 150 ? 7.435 5.229 8.093 1.00 95.50 150 HIS A O 1
ATOM 1120 N N . VAL A 1 151 ? 8.844 3.569 7.504 1.00 97.56 151 VAL A N 1
ATOM 1121 C CA . VAL A 1 151 ? 8.953 3.888 6.077 1.00 97.56 151 VAL A CA 1
ATOM 1122 C C . VAL A 1 151 ? 8.665 2.641 5.252 1.00 97.56 151 VAL A C 1
ATOM 1124 O O . VAL A 1 151 ? 9.007 1.527 5.652 1.00 97.56 151 VAL A O 1
ATOM 1127 N N . ILE A 1 152 ? 8.039 2.807 4.089 1.00 98.44 152 ILE A N 1
ATOM 1128 C CA . ILE A 1 152 ? 8.025 1.744 3.079 1.00 98.44 152 ILE A CA 1
ATOM 1129 C C . ILE A 1 152 ? 9.316 1.903 2.285 1.00 98.44 152 ILE A C 1
ATOM 1131 O O . ILE A 1 152 ? 9.565 2.963 1.719 1.00 98.44 152 ILE A O 1
ATOM 1135 N N . HIS A 1 153 ? 10.148 0.870 2.248 1.00 98.19 153 HIS A N 1
ATOM 1136 C CA . HIS A 1 153 ? 11.477 0.942 1.649 1.00 98.19 153 HIS A CA 1
ATOM 1137 C C . HIS A 1 153 ? 11.701 -0.209 0.679 1.00 98.19 153 HIS A C 1
ATOM 1139 O O . HIS A 1 153 ? 11.588 -1.386 1.036 1.00 98.19 153 HIS A O 1
ATOM 1145 N N . CYS A 1 154 ? 12.017 0.157 -0.560 1.00 98.19 154 CYS A N 1
ATOM 1146 C CA . CYS A 1 154 ? 12.360 -0.748 -1.640 1.00 98.19 154 CYS A CA 1
ATOM 1147 C C . CYS A 1 154 ? 13.880 -0.857 -1.786 1.00 98.19 154 CYS A C 1
ATOM 1149 O O . CYS A 1 154 ? 14.525 0.065 -2.278 1.00 98.19 154 CYS A O 1
ATOM 1151 N N . CYS A 1 155 ? 14.429 -2.026 -1.455 1.00 97.12 155 CYS A N 1
ATOM 1152 C CA . CYS A 1 155 ? 15.855 -2.330 -1.588 1.00 97.12 155 CYS A CA 1
ATOM 1153 C C . CYS A 1 155 ? 16.330 -2.525 -3.035 1.00 97.12 155 CYS A C 1
ATOM 1155 O O . CYS A 1 155 ? 17.505 -2.804 -3.231 1.00 97.12 155 CYS A O 1
ATOM 1157 N N . GLY A 1 156 ? 15.441 -2.434 -4.034 1.00 95.06 156 GLY A N 1
ATOM 1158 C CA . GLY A 1 156 ? 15.842 -2.514 -5.441 1.00 95.06 156 GLY A CA 1
ATOM 1159 C C . GLY A 1 156 ? 16.843 -1.415 -5.796 1.00 95.06 156 GLY A C 1
ATOM 1160 O O . GLY A 1 156 ? 17.937 -1.730 -6.231 1.00 95.06 156 GLY A O 1
ATOM 1161 N N . ASP A 1 157 ? 16.477 -0.159 -5.512 1.00 95.62 157 ASP A N 1
ATOM 1162 C CA . ASP A 1 157 ? 17.305 1.034 -5.756 1.00 95.62 157 ASP A CA 1
ATOM 1163 C C . ASP A 1 157 ? 17.086 2.104 -4.661 1.00 95.62 157 ASP A C 1
ATOM 1165 O O . ASP A 1 157 ? 17.017 3.296 -4.940 1.00 95.62 157 ASP A O 1
ATOM 1169 N N . ASP A 1 158 ? 16.872 1.680 -3.412 1.00 96.50 158 ASP A N 1
ATOM 1170 C CA . ASP A 1 158 ? 16.746 2.553 -2.226 1.00 96.50 158 ASP A CA 1
ATOM 1171 C C . ASP A 1 158 ? 15.620 3.613 -2.289 1.00 96.50 158 ASP A C 1
ATOM 1173 O O . ASP A 1 158 ? 15.709 4.700 -1.725 1.00 96.50 158 ASP A O 1
ATOM 1177 N N . SER A 1 159 ? 14.504 3.302 -2.958 1.00 98.12 159 SER A N 1
ATOM 1178 C CA . SER A 1 159 ? 13.315 4.171 -2.925 1.00 98.12 159 SER A CA 1
ATOM 1179 C C . SER A 1 159 ? 12.587 4.066 -1.585 1.00 98.12 159 SER A C 1
ATOM 1181 O O . SER A 1 159 ? 12.263 2.958 -1.141 1.00 98.12 159 SER A O 1
ATOM 1183 N N . ARG A 1 160 ? 12.286 5.213 -0.965 1.00 98.25 160 ARG A N 1
ATOM 1184 C CA . ARG A 1 160 ? 11.661 5.309 0.365 1.00 98.25 160 ARG A CA 1
ATOM 1185 C C . ARG A 1 160 ? 10.403 6.150 0.340 1.00 98.25 160 ARG A C 1
ATOM 1187 O O . ARG A 1 160 ? 10.379 7.207 -0.287 1.00 98.25 160 ARG A O 1
ATOM 1194 N N . TYR A 1 161 ? 9.389 5.710 1.075 1.00 98.62 161 TYR A N 1
ATOM 1195 C CA . TYR A 1 161 ? 8.082 6.352 1.114 1.00 98.62 161 TYR A CA 1
ATOM 1196 C C . TYR A 1 161 ? 7.585 6.543 2.548 1.00 98.62 161 TYR A C 1
ATOM 1198 O O . TYR A 1 161 ? 7.771 5.672 3.399 1.00 98.62 161 TYR A O 1
ATOM 1206 N N . ASP A 1 162 ? 6.905 7.663 2.792 1.00 98.31 162 ASP A N 1
ATOM 1207 C CA . ASP A 1 162 ? 6.292 8.011 4.079 1.00 98.31 162 ASP A CA 1
ATOM 1208 C C . ASP A 1 162 ? 4.818 7.572 4.120 1.00 98.31 162 ASP A C 1
ATOM 1210 O O . ASP A 1 162 ? 3.953 8.286 3.597 1.00 98.31 162 ASP A O 1
ATOM 1214 N N . PRO A 1 163 ? 4.478 6.425 4.739 1.00 97.94 163 PRO A N 1
ATOM 1215 C CA . PRO A 1 163 ? 3.096 5.955 4.786 1.00 97.94 163 PRO A CA 1
ATOM 1216 C C . PRO A 1 163 ? 2.175 6.887 5.589 1.00 97.94 163 PRO A C 1
ATOM 1218 O O . PRO A 1 163 ? 0.966 6.872 5.369 1.00 97.94 163 PRO A O 1
ATOM 1221 N N . ALA A 1 164 ? 2.715 7.723 6.486 1.00 97.12 164 ALA A N 1
ATOM 1222 C CA . ALA A 1 164 ? 1.931 8.669 7.279 1.00 97.12 164 ALA A CA 1
ATOM 1223 C C . ALA A 1 164 ? 1.626 9.981 6.536 1.00 97.12 164 ALA A C 1
ATOM 1225 O O . ALA A 1 164 ? 0.919 10.834 7.078 1.00 97.12 164 ALA A O 1
ATOM 1226 N N . ALA A 1 165 ? 2.169 10.151 5.329 1.00 97.56 165 ALA A N 1
ATOM 1227 C CA . ALA A 1 165 ? 1.946 11.291 4.445 1.00 97.56 165 ALA A CA 1
ATOM 1228 C C . ALA A 1 165 ? 1.606 10.814 3.022 1.00 97.56 165 ALA A C 1
ATOM 1230 O O . ALA A 1 165 ? 2.184 11.274 2.036 1.00 97.56 165 ALA A O 1
ATOM 1231 N N . GLY A 1 166 ? 0.695 9.839 2.927 1.00 97.44 166 GLY A N 1
ATOM 1232 C CA . GLY A 1 166 ? 0.157 9.379 1.647 1.00 97.44 166 GLY A CA 1
ATOM 1233 C C . GLY A 1 166 ? 1.143 8.585 0.783 1.00 97.44 166 GLY A C 1
ATOM 1234 O O . GLY A 1 166 ? 1.001 8.566 -0.434 1.00 97.44 166 GLY A O 1
ATOM 1235 N N . ALA A 1 167 ? 2.157 7.967 1.398 1.00 98.38 167 ALA A N 1
ATOM 1236 C CA . ALA A 1 167 ? 3.251 7.269 0.721 1.00 98.38 167 ALA A CA 1
ATOM 1237 C C . ALA A 1 167 ? 4.031 8.152 -0.268 1.00 98.38 167 ALA A C 1
ATOM 1239 O O . ALA A 1 167 ? 4.537 7.661 -1.281 1.00 98.38 167 ALA A O 1
ATOM 1240 N N . ARG A 1 168 ? 4.162 9.454 0.034 1.00 98.56 168 ARG A N 1
ATOM 1241 C CA . ARG A 1 168 ? 5.058 10.356 -0.702 1.00 98.56 168 ARG A CA 1
ATOM 1242 C C . ARG A 1 168 ? 6.491 9.836 -0.699 1.00 98.56 168 ARG A C 1
ATOM 1244 O O . ARG A 1 168 ? 6.924 9.224 0.278 1.00 98.56 168 ARG A O 1
ATOM 1251 N N . VAL A 1 169 ? 7.229 10.136 -1.761 1.00 98.50 169 VAL A N 1
ATOM 1252 C CA . VAL A 1 169 ? 8.652 9.802 -1.868 1.00 98.50 169 VAL A CA 1
ATOM 1253 C C . VAL A 1 169 ? 9.447 10.652 -0.876 1.00 98.50 169 VAL A C 1
ATOM 1255 O O . VAL A 1 169 ? 9.308 11.873 -0.844 1.00 98.50 169 VAL A O 1
ATOM 1258 N N . LEU A 1 170 ? 10.258 9.994 -0.053 1.00 97.94 170 LEU A N 1
ATOM 1259 C CA . LEU A 1 170 ? 11.207 10.620 0.868 1.00 97.94 170 LEU A CA 1
ATOM 1260 C C . LEU A 1 170 ? 12.608 10.697 0.260 1.00 97.94 170 LEU A C 1
ATOM 1262 O O . LEU A 1 170 ? 13.296 11.701 0.424 1.00 97.94 170 LEU A O 1
ATOM 1266 N N . ALA A 1 171 ? 13.023 9.623 -0.413 1.00 96.62 171 ALA A N 1
ATOM 1267 C CA . ALA A 1 171 ? 14.353 9.456 -0.981 1.00 96.62 171 ALA A CA 1
ATOM 1268 C C . ALA A 1 171 ? 14.351 8.391 -2.091 1.00 96.62 171 ALA A C 1
ATOM 1270 O O . ALA A 1 171 ? 13.394 7.621 -2.237 1.00 96.62 171 ALA A O 1
ATOM 1271 N N . GLY A 1 172 ? 15.457 8.338 -2.833 1.00 96.62 172 GLY A N 1
ATOM 1272 C CA . GLY A 1 172 ? 15.679 7.400 -3.929 1.00 96.62 172 GLY A CA 1
ATOM 1273 C C . GLY A 1 172 ? 15.051 7.839 -5.260 1.00 96.62 172 GLY A C 1
ATOM 1274 O O . GLY A 1 172 ? 14.516 8.942 -5.369 1.00 96.62 172 GLY A O 1
ATOM 1275 N N . PRO A 1 173 ? 15.133 6.985 -6.294 1.00 98.19 173 PRO A N 1
ATOM 1276 C CA . PRO A 1 173 ? 14.787 7.330 -7.676 1.00 98.19 173 PRO A CA 1
ATOM 1277 C C . PRO A 1 173 ? 13.294 7.207 -8.016 1.00 98.19 173 PRO A C 1
ATOM 1279 O O . PRO A 1 173 ? 12.910 7.418 -9.165 1.00 98.19 173 PRO A O 1
ATOM 1282 N N . ALA A 1 174 ? 12.435 6.831 -7.064 1.00 98.56 174 ALA A N 1
ATOM 1283 C CA . ALA A 1 174 ? 11.000 6.749 -7.308 1.00 98.56 174 ALA A CA 1
ATOM 1284 C C . ALA A 1 174 ? 10.439 8.108 -7.766 1.00 98.56 174 ALA A C 1
ATOM 1286 O O . ALA A 1 174 ? 10.550 9.087 -7.031 1.00 98.56 174 ALA A O 1
ATOM 1287 N N . PRO A 1 175 ? 9.791 8.183 -8.940 1.00 98.06 175 PRO A N 1
ATOM 1288 C CA . PRO A 1 175 ? 9.375 9.464 -9.510 1.00 98.06 175 PRO A CA 1
ATOM 1289 C C . PRO A 1 175 ? 8.042 9.964 -8.941 1.00 98.06 175 PRO A C 1
ATOM 1291 O O . PRO A 1 175 ? 7.641 11.095 -9.199 1.00 98.06 175 PRO A O 1
ATOM 1294 N N . GLN A 1 176 ? 7.325 9.119 -8.193 1.00 98.56 176 GLN A N 1
ATOM 1295 C CA . GLN A 1 176 ? 6.005 9.434 -7.657 1.00 98.56 176 GLN A CA 1
ATOM 1296 C C . GLN A 1 176 ? 5.669 8.617 -6.401 1.00 98.56 176 GLN A C 1
ATOM 1298 O O . GLN A 1 176 ? 6.267 7.552 -6.190 1.00 98.56 176 GLN A O 1
ATOM 1303 N N . PRO A 1 177 ? 4.698 9.070 -5.584 1.00 98.62 177 PRO A N 1
ATOM 1304 C CA . PRO A 1 177 ? 4.173 8.311 -4.452 1.00 98.62 177 PRO A CA 1
ATOM 1305 C C . PRO A 1 177 ? 3.625 6.934 -4.855 1.00 98.62 177 PRO A C 1
ATOM 1307 O O . PRO A 1 177 ? 3.291 6.695 -6.018 1.00 98.62 177 PRO A O 1
ATOM 1310 N N . LEU A 1 178 ? 3.487 6.029 -3.885 1.00 98.75 178 LEU A N 1
ATOM 1311 C CA . LEU A 1 178 ? 2.749 4.783 -4.111 1.00 98.75 178 LEU A CA 1
ATOM 1312 C C . LEU A 1 178 ? 1.249 5.078 -4.221 1.00 98.75 178 LEU A C 1
ATOM 1314 O O . LEU A 1 178 ? 0.708 5.876 -3.455 1.00 98.75 178 LEU A O 1
ATOM 1318 N N . ALA A 1 179 ? 0.565 4.398 -5.142 1.00 98.00 179 ALA A N 1
ATOM 1319 C CA . ALA A 1 179 ? -0.884 4.511 -5.256 1.00 98.00 179 ALA A CA 1
ATOM 1320 C C . ALA A 1 179 ? -1.567 4.044 -3.963 1.00 98.00 179 ALA A C 1
ATOM 1322 O O . ALA A 1 179 ? -1.246 2.978 -3.428 1.00 98.00 179 ALA A O 1
ATOM 1323 N N . ALA A 1 180 ? -2.508 4.841 -3.467 1.00 98.19 180 ALA A N 1
ATOM 1324 C CA . ALA A 1 180 ? -3.288 4.532 -2.281 1.00 98.19 180 ALA A CA 1
ATOM 1325 C C . ALA A 1 180 ? -4.463 3.618 -2.636 1.00 98.19 180 ALA A C 1
ATOM 1327 O O . ALA A 1 180 ? -5.067 3.743 -3.701 1.00 98.19 180 ALA A O 1
ATOM 1328 N N . VAL A 1 181 ? -4.818 2.734 -1.709 1.00 98.25 181 VAL A N 1
ATOM 1329 C CA . VAL A 1 181 ? -6.047 1.939 -1.757 1.00 98.25 181 VAL A CA 1
ATOM 1330 C C . VAL A 1 181 ? -6.952 2.465 -0.647 1.00 98.25 181 VAL A C 1
ATOM 1332 O O . VAL A 1 181 ? -6.716 2.143 0.519 1.00 98.25 181 VAL A O 1
ATOM 1335 N N . PRO A 1 182 ? -7.953 3.314 -0.956 1.00 97.31 182 PRO A N 1
ATOM 1336 C CA . PRO A 1 182 ? -8.886 3.788 0.051 1.00 97.31 182 PRO A CA 1
ATOM 1337 C C . PRO A 1 182 ? -9.591 2.609 0.716 1.00 97.31 182 PRO A C 1
ATOM 1339 O O . PRO A 1 182 ? -9.999 1.647 0.056 1.00 97.31 182 PRO A O 1
ATOM 1342 N N . LEU A 1 183 ? -9.727 2.697 2.033 1.00 98.44 183 LEU A N 1
ATOM 1343 C CA . LEU A 1 183 ? -10.410 1.702 2.841 1.00 98.44 183 LEU A CA 1
ATOM 1344 C C . LEU A 1 183 ? -11.717 2.298 3.361 1.00 98.44 183 LEU A C 1
ATOM 1346 O O . LEU A 1 183 ? -11.778 3.484 3.673 1.00 98.44 183 LEU A O 1
ATOM 1350 N N . ALA A 1 184 ? -12.745 1.471 3.502 1.00 98.06 184 ALA A N 1
ATOM 1351 C CA . ALA A 1 184 ? -13.867 1.754 4.386 1.00 98.06 184 ALA A CA 1
ATOM 1352 C C . ALA A 1 184 ? -13.757 0.856 5.615 1.00 98.06 184 ALA A C 1
ATOM 1354 O O . ALA A 1 184 ? -13.430 -0.326 5.491 1.00 98.06 184 ALA A O 1
ATOM 1355 N N . TRP A 1 185 ? -14.044 1.422 6.783 1.00 98.62 185 TRP A N 1
ATOM 1356 C CA . TRP A 1 185 ? -14.120 0.695 8.042 1.00 98.62 185 TRP A CA 1
ATOM 1357 C C . TRP A 1 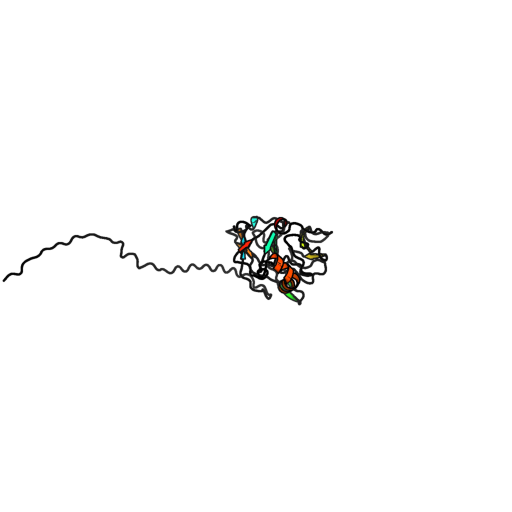185 ? -15.557 0.725 8.552 1.00 98.62 185 TRP A C 1
ATOM 1359 O O . TRP A 1 185 ? -16.142 1.799 8.688 1.00 98.62 185 TRP A O 1
ATOM 1369 N N . ASP A 1 186 ? -16.117 -0.450 8.821 1.00 98.44 186 ASP A N 1
ATOM 1370 C CA . ASP A 1 186 ? -17.376 -0.584 9.547 1.00 98.44 186 ASP A CA 1
ATOM 1371 C C . ASP A 1 186 ? -17.064 -0.630 11.044 1.00 98.44 186 ASP A C 1
ATOM 1373 O O . ASP A 1 186 ? -16.516 -1.618 11.531 1.00 98.44 186 ASP A O 1
ATOM 1377 N N . ALA A 1 187 ? -17.412 0.431 11.771 1.00 97.81 187 ALA A N 1
ATOM 1378 C CA . ALA A 1 187 ? -17.139 0.537 13.202 1.00 97.81 187 ALA A CA 1
ATOM 1379 C C . ALA A 1 187 ? -17.959 -0.441 14.062 1.00 97.81 187 ALA A C 1
ATOM 1381 O O . ALA A 1 187 ? -17.531 -0.782 15.161 1.00 97.81 187 ALA A O 1
ATOM 1382 N N . THR A 1 188 ? -19.117 -0.899 13.577 1.00 97.94 188 THR A N 1
ATOM 1383 C CA . THR A 1 188 ? -19.984 -1.827 14.319 1.00 97.94 188 THR A CA 1
ATOM 1384 C C . THR A 1 188 ? -19.450 -3.248 14.213 1.00 97.94 188 THR A C 1
ATOM 1386 O O . THR A 1 188 ? -19.353 -3.957 15.212 1.00 97.94 188 THR A O 1
ATOM 1389 N N . ALA A 1 189 ? -19.081 -3.662 12.999 1.00 97.69 189 ALA A N 1
ATOM 1390 C CA . ALA A 1 189 ? -18.567 -5.005 12.732 1.00 97.69 189 ALA A CA 1
ATOM 1391 C C . ALA A 1 189 ? -17.035 -5.122 12.882 1.00 97.69 189 ALA A C 1
ATOM 1393 O O . ALA A 1 189 ? -16.494 -6.227 12.845 1.00 97.69 189 ALA A O 1
ATOM 1394 N N . ASP A 1 190 ? -16.337 -3.993 13.025 1.00 98.44 190 ASP A N 1
ATOM 1395 C CA . ASP A 1 190 ? -14.878 -3.854 12.980 1.00 98.44 190 ASP A CA 1
ATOM 1396 C C . ASP A 1 190 ? -14.238 -4.405 11.690 1.00 98.44 190 ASP A C 1
ATOM 1398 O O . ASP A 1 190 ? -13.141 -4.952 11.717 1.00 98.44 190 ASP A O 1
ATOM 1402 N N . THR A 1 191 ? -14.907 -4.282 10.540 1.00 98.69 191 THR A N 1
ATOM 1403 C CA . THR A 1 191 ? -14.437 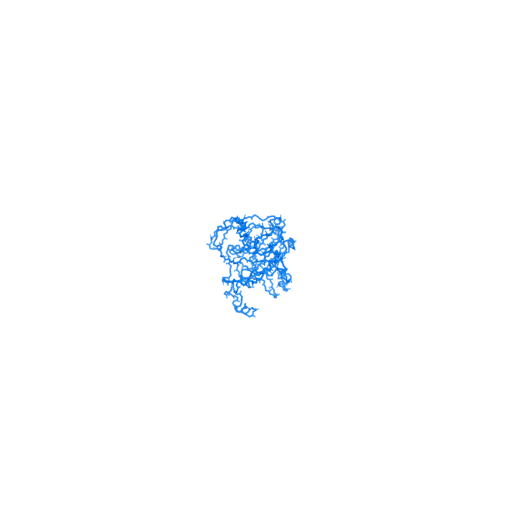-4.872 9.267 1.00 98.69 191 THR A CA 1
ATOM 1404 C C . THR A 1 191 ? -13.872 -3.834 8.304 1.00 98.69 191 THR A C 1
ATOM 1406 O O . THR A 1 191 ? -14.215 -2.654 8.373 1.00 98.69 191 THR A O 1
ATOM 1409 N N . LEU A 1 192 ? -12.998 -4.271 7.391 1.00 98.81 192 LEU A N 1
ATOM 1410 C CA . LEU A 1 192 ? -12.353 -3.411 6.394 1.00 98.81 192 LEU A CA 1
ATOM 1411 C C . LEU A 1 192 ? -12.739 -3.804 4.962 1.00 98.81 192 LEU A C 1
ATOM 1413 O O . LEU A 1 192 ? -12.754 -4.980 4.609 1.00 98.81 192 LEU A O 1
ATOM 1417 N N . ARG A 1 193 ? -12.982 -2.810 4.105 1.00 98.62 193 ARG A N 1
ATOM 1418 C CA . ARG A 1 193 ? -13.202 -2.985 2.659 1.00 98.62 193 ARG A CA 1
ATOM 1419 C C . ARG A 1 193 ? -12.247 -2.108 1.860 1.00 98.62 193 ARG A C 1
ATOM 1421 O O . ARG A 1 193 ? -12.177 -0.915 2.129 1.00 98.62 193 ARG A O 1
ATOM 1428 N N . ALA A 1 194 ? -11.572 -2.666 0.859 1.00 98.31 194 ALA A N 1
ATOM 1429 C CA . ALA A 1 194 ? -10.880 -1.886 -0.167 1.00 98.31 194 ALA A CA 1
ATOM 1430 C C . ALA A 1 194 ? -11.906 -1.295 -1.141 1.00 98.31 194 ALA A C 1
ATOM 1432 O O . ALA A 1 194 ? -12.844 -1.994 -1.517 1.00 98.31 194 ALA A O 1
ATOM 1433 N N . GLN A 1 195 ? -11.748 -0.025 -1.521 1.00 96.19 195 GLN A N 1
ATOM 1434 C CA . GLN A 1 195 ? -12.771 0.738 -2.258 1.00 96.19 195 GLN A CA 1
ATOM 1435 C C . GLN A 1 195 ? -12.353 1.170 -3.668 1.00 96.19 195 GLN A C 1
ATOM 1437 O O . GLN A 1 195 ? -13.181 1.638 -4.435 1.00 96.19 195 GLN A O 1
ATOM 1442 N N . GLY A 1 196 ? -11.075 1.057 -4.027 1.00 94.94 196 GLY A N 1
ATOM 1443 C CA . GLY A 1 196 ? -10.573 1.601 -5.288 1.00 94.94 196 GLY A CA 1
ATOM 1444 C C . GLY A 1 196 ? -9.077 1.852 -5.241 1.00 94.94 196 GLY A C 1
ATOM 1445 O O . GLY A 1 196 ? -8.391 1.375 -4.335 1.00 94.94 196 GLY A O 1
ATOM 1446 N N . VAL A 1 197 ? -8.575 2.598 -6.219 1.00 96.06 197 VAL A N 1
ATOM 1447 C CA . VAL A 1 197 ? -7.168 2.998 -6.289 1.00 96.06 197 VAL A CA 1
ATOM 1448 C C . VAL A 1 197 ? -7.084 4.477 -6.636 1.00 96.06 197 VAL A C 1
ATOM 1450 O O . VAL A 1 197 ? -7.779 4.951 -7.531 1.00 96.06 197 VAL A O 1
ATOM 1453 N N . VAL A 1 198 ? -6.245 5.204 -5.900 1.00 95.38 198 VAL A N 1
ATOM 1454 C CA . VAL A 1 198 ? -6.061 6.653 -6.017 1.00 95.38 198 VAL A CA 1
ATOM 1455 C C . VAL A 1 198 ? -4.577 6.971 -6.189 1.00 95.38 198 VAL A C 1
ATOM 1457 O O . VAL A 1 198 ? -3.730 6.439 -5.469 1.00 95.38 198 VAL A O 1
ATOM 1460 N N . GLY A 1 199 ? -4.270 7.891 -7.103 1.00 94.88 199 GLY A N 1
ATOM 1461 C CA . GLY A 1 199 ? -2.906 8.300 -7.435 1.00 94.88 199 GLY A CA 1
ATOM 1462 C C . GLY A 1 199 ? -2.317 7.513 -8.606 1.00 94.88 199 GLY A C 1
ATOM 1463 O O . GLY A 1 199 ? -3.025 6.812 -9.325 1.00 94.88 199 GLY A O 1
ATOM 1464 N N . GLY A 1 200 ? -1.006 7.650 -8.806 1.00 93.50 200 GLY A N 1
ATOM 1465 C CA . GLY A 1 200 ? -0.286 7.086 -9.950 1.00 93.50 200 GLY A CA 1
ATOM 1466 C C . GLY A 1 200 ? -0.042 5.588 -9.799 1.00 93.50 200 GLY A C 1
ATOM 1467 O O . GLY A 1 200 ? 1.049 5.168 -9.402 1.00 93.50 200 GLY A O 1
ATOM 1468 N N . ASP A 1 201 ? -1.055 4.771 -10.088 1.00 93.75 201 ASP A N 1
ATOM 1469 C CA . ASP A 1 201 ? -0.877 3.323 -10.115 1.00 93.75 201 ASP A CA 1
ATOM 1470 C C . ASP A 1 201 ? 0.076 2.889 -11.240 1.00 93.75 201 ASP A C 1
ATOM 1472 O O . ASP A 1 201 ? 0.298 3.596 -12.222 1.00 93.75 201 ASP A O 1
ATOM 1476 N N . ARG A 1 202 ? 0.710 1.731 -11.048 1.00 96.75 202 ARG A N 1
ATOM 1477 C CA . ARG A 1 202 ? 1.704 1.179 -11.977 1.00 96.75 202 ARG A CA 1
ATOM 1478 C C . ARG A 1 202 ? 1.273 -0.163 -12.556 1.00 96.75 202 ARG A C 1
ATOM 1480 O O . ARG A 1 202 ? 2.127 -0.921 -13.012 1.00 96.75 202 ARG A O 1
ATOM 1487 N N . PHE A 1 203 ? -0.016 -0.504 -12.492 1.00 96.25 203 PHE A N 1
ATOM 1488 C CA . PHE A 1 203 ? -0.456 -1.869 -12.783 1.00 96.25 203 PHE A CA 1
ATOM 1489 C C . PHE A 1 203 ? -0.199 -2.261 -14.237 1.00 96.25 203 PHE A C 1
ATOM 1491 O O . PHE A 1 203 ? 0.282 -3.365 -14.472 1.00 96.25 203 PHE A O 1
ATOM 1498 N N . ASP A 1 204 ? -0.435 -1.366 -15.196 1.00 95.25 204 ASP A N 1
ATOM 1499 C CA . ASP A 1 204 ? -0.267 -1.689 -16.617 1.00 95.25 204 ASP A CA 1
ATOM 1500 C C . ASP A 1 204 ? 1.205 -2.015 -16.933 1.00 95.25 204 ASP A C 1
ATOM 1502 O O . ASP A 1 204 ? 1.505 -3.112 -17.407 1.00 95.25 204 ASP A O 1
ATOM 1506 N N . ALA A 1 205 ? 2.132 -1.136 -16.531 1.00 97.12 205 ALA A N 1
ATOM 1507 C CA . ALA A 1 205 ? 3.574 -1.361 -16.664 1.00 97.12 205 ALA A CA 1
ATOM 1508 C C . ALA A 1 205 ? 4.056 -2.597 -15.881 1.00 97.12 205 ALA A C 1
ATOM 1510 O O . ALA A 1 205 ? 4.934 -3.331 -16.333 1.00 97.12 205 ALA A O 1
ATOM 1511 N N . PHE A 1 206 ? 3.476 -2.858 -14.705 1.00 97.81 206 PHE A N 1
ATOM 1512 C CA . PHE A 1 206 ? 3.783 -4.038 -13.893 1.00 97.81 206 PHE A CA 1
ATOM 1513 C C . PHE A 1 206 ? 3.403 -5.327 -14.619 1.00 97.81 206 PHE A C 1
ATOM 1515 O O . PHE A 1 206 ? 4.222 -6.241 -14.736 1.00 97.81 206 PHE A O 1
ATOM 1522 N N . PHE A 1 207 ? 2.181 -5.396 -15.140 1.00 96.88 207 PHE A N 1
ATOM 1523 C CA . PHE A 1 207 ? 1.716 -6.575 -15.848 1.00 96.88 207 PHE A CA 1
ATOM 1524 C C . PHE A 1 207 ? 2.390 -6.764 -17.201 1.00 96.88 207 PHE A C 1
ATOM 1526 O O . PHE A 1 207 ? 2.438 -7.893 -17.676 1.00 96.88 207 PHE A O 1
ATOM 1533 N N . GLU A 1 208 ? 2.863 -5.698 -17.837 1.00 97.00 208 GLU A N 1
ATOM 1534 C CA . GLU A 1 208 ? 3.699 -5.793 -19.031 1.00 97.00 208 GLU A CA 1
ATOM 1535 C C . GLU A 1 208 ? 5.076 -6.371 -18.678 1.00 97.00 208 GLU A C 1
ATOM 1537 O O . GLU A 1 208 ? 5.451 -7.429 -19.182 1.00 97.00 208 GLU A O 1
ATOM 1542 N N . LYS A 1 209 ? 5.787 -5.749 -17.727 1.00 97.62 209 LYS A N 1
ATOM 1543 C CA . LYS A 1 209 ? 7.144 -6.152 -17.319 1.00 97.62 209 LYS A CA 1
ATOM 1544 C C . LYS A 1 209 ? 7.215 -7.593 -16.815 1.00 97.62 209 LYS A C 1
ATOM 1546 O O . LYS A 1 209 ? 8.201 -8.284 -17.067 1.00 97.62 209 LYS A O 1
ATOM 1551 N N . TYR A 1 210 ? 6.199 -8.049 -16.082 1.00 96.75 210 TYR A N 1
ATOM 1552 C CA . TYR A 1 210 ? 6.195 -9.368 -15.445 1.00 96.75 210 TYR A CA 1
ATOM 1553 C C . TYR A 1 210 ? 5.240 -10.375 -16.093 1.00 96.75 210 TYR A C 1
ATOM 1555 O O . TYR A 1 210 ? 4.996 -11.416 -15.486 1.00 96.75 210 TYR A O 1
ATOM 1563 N N . ALA A 1 211 ? 4.740 -10.117 -17.310 1.00 94.75 211 ALA A N 1
ATOM 1564 C CA . ALA A 1 211 ? 3.747 -10.960 -17.986 1.00 94.75 211 ALA A CA 1
ATOM 1565 C C . ALA A 1 211 ? 4.091 -12.459 -17.932 1.00 94.75 211 ALA A C 1
ATOM 1567 O O . ALA A 1 211 ? 3.322 -13.252 -17.396 1.00 94.75 211 ALA A O 1
ATOM 1568 N N . PHE A 1 212 ? 5.288 -12.836 -18.398 1.00 94.25 212 PHE A N 1
ATOM 1569 C CA . PHE A 1 212 ? 5.729 -14.235 -18.427 1.00 94.25 212 PHE A CA 1
ATOM 1570 C C . PHE A 1 212 ? 5.824 -14.862 -17.029 1.00 94.25 212 PHE A C 1
ATOM 1572 O O . PHE A 1 212 ? 5.370 -15.983 -16.814 1.00 94.25 212 PHE A O 1
ATOM 1579 N N . ARG A 1 213 ? 6.387 -14.139 -16.051 1.00 93.31 213 ARG A N 1
ATOM 1580 C CA . ARG A 1 213 ? 6.502 -14.644 -14.673 1.00 93.31 213 ARG A CA 1
ATOM 1581 C C . ARG A 1 213 ? 5.123 -14.865 -14.056 1.00 93.31 213 ARG A C 1
ATOM 1583 O O . ARG A 1 213 ? 4.892 -15.905 -13.452 1.00 93.31 213 ARG A O 1
ATOM 1590 N N . LEU A 1 214 ? 4.229 -13.891 -14.198 1.00 94.25 214 LEU A N 1
ATOM 1591 C CA . LEU A 1 214 ? 2.889 -13.961 -13.627 1.00 94.25 214 LEU A CA 1
ATOM 1592 C C . LEU A 1 214 ? 2.057 -15.071 -14.274 1.00 94.25 214 LEU A C 1
ATOM 1594 O O . LEU A 1 214 ? 1.321 -15.746 -13.560 1.00 94.25 214 LEU A O 1
ATOM 1598 N N . GLU A 1 215 ? 2.228 -15.310 -15.577 1.00 92.50 215 GLU A N 1
ATOM 1599 C CA . GLU A 1 215 ? 1.628 -16.459 -16.262 1.00 92.50 215 GLU A CA 1
ATOM 1600 C C . GLU A 1 215 ? 2.121 -17.781 -15.658 1.00 92.50 215 GLU A C 1
ATOM 1602 O O . GLU A 1 215 ? 1.325 -18.653 -15.330 1.00 92.50 215 GLU A O 1
ATOM 1607 N N . MET A 1 216 ? 3.424 -17.922 -15.410 1.00 91.00 216 MET A N 1
ATOM 1608 C CA . MET A 1 216 ? 3.962 -19.135 -14.787 1.00 91.00 216 MET A CA 1
ATOM 1609 C C . MET A 1 216 ? 3.494 -19.338 -13.338 1.00 91.00 216 MET A C 1
ATOM 1611 O O . MET A 1 216 ? 3.306 -20.472 -12.904 1.00 91.00 216 MET A O 1
ATOM 1615 N N . GLU A 1 217 ? 3.325 -18.258 -12.573 1.00 87.69 217 GLU A N 1
ATOM 1616 C CA . GLU A 1 217 ? 2.933 -18.325 -11.160 1.00 87.69 217 GLU A CA 1
ATOM 1617 C C . GLU A 1 217 ? 1.420 -18.484 -10.953 1.00 87.69 217 GLU A C 1
ATOM 1619 O O . GLU A 1 217 ? 0.993 -19.037 -9.937 1.00 87.69 217 GLU A O 1
ATOM 1624 N N . ARG A 1 218 ? 0.599 -17.941 -11.860 1.00 85.12 218 ARG A N 1
ATOM 1625 C CA . ARG A 1 218 ? -0.852 -17.763 -11.655 1.00 85.12 218 ARG A CA 1
ATOM 1626 C C . ARG A 1 218 ? -1.708 -18.094 -12.880 1.00 85.12 218 ARG A C 1
ATOM 1628 O O . ARG A 1 218 ? -2.932 -17.969 -12.801 1.00 85.12 218 ARG A O 1
ATOM 1635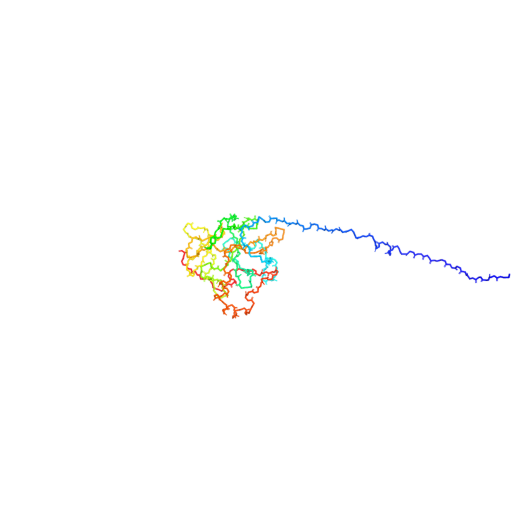 N N . GLY A 1 219 ? -1.098 -18.489 -13.994 1.00 86.25 219 GLY A N 1
ATOM 1636 C CA . GLY A 1 219 ? -1.754 -18.592 -15.297 1.00 86.25 219 GLY A CA 1
ATOM 1637 C C . GLY A 1 219 ? -2.323 -17.250 -15.769 1.00 86.25 219 GLY A C 1
ATOM 1638 O O . GLY A 1 219 ? -2.050 -16.190 -15.193 1.00 86.25 219 GLY A O 1
ATOM 1639 N N . GLY A 1 220 ? -3.234 -17.311 -16.738 1.00 83.12 220 GLY A N 1
ATOM 1640 C CA . GLY A 1 220 ? -3.927 -16.140 -17.292 1.00 83.12 220 GLY A CA 1
ATOM 1641 C C . GLY A 1 220 ? -4.827 -15.360 -16.319 1.00 83.12 220 GLY A C 1
ATOM 1642 O O . GLY A 1 220 ? -5.508 -14.424 -16.728 1.00 83.12 220 GLY A O 1
ATOM 1643 N N . GLN A 1 221 ? -4.853 -15.714 -15.029 1.00 88.38 221 GLN A N 1
ATOM 1644 C CA . GLN A 1 221 ? -5.687 -15.075 -14.004 1.00 88.38 221 GLN A CA 1
ATOM 1645 C C . GLN A 1 221 ? -4.999 -13.892 -13.304 1.00 88.38 221 GLN A C 1
ATOM 1647 O O . GLN A 1 221 ? -5.602 -13.244 -12.450 1.00 88.38 221 GLN A O 1
ATOM 1652 N N . ALA A 1 222 ? -3.740 -13.576 -13.628 1.00 88.31 222 ALA A N 1
ATOM 1653 C CA . ALA A 1 222 ? -2.992 -12.518 -12.939 1.00 88.31 222 ALA A CA 1
ATOM 1654 C C . ALA A 1 222 ? -3.680 -11.137 -13.002 1.00 88.31 222 ALA A C 1
ATOM 1656 O O . ALA A 1 222 ? -3.648 -10.387 -12.022 1.00 88.31 222 ALA A O 1
ATOM 1657 N N . ARG A 1 223 ? -4.335 -10.832 -14.134 1.00 91.81 223 ARG A N 1
ATOM 1658 C CA . ARG A 1 223 ? -5.107 -9.597 -14.373 1.00 91.81 223 ARG A CA 1
ATOM 1659 C C . ARG A 1 223 ? -6.593 -9.719 -14.027 1.00 91.81 223 ARG A C 1
ATOM 1661 O O . ARG A 1 223 ? -7.349 -8.776 -14.260 1.00 91.81 223 ARG A O 1
ATOM 1668 N N . SER A 1 224 ? -7.039 -10.851 -13.491 1.00 91.69 224 SER A N 1
ATOM 1669 C CA . SER A 1 224 ? -8.432 -11.000 -13.075 1.00 91.69 224 SER A CA 1
ATOM 1670 C C . SER A 1 224 ? -8.732 -10.038 -11.936 1.00 91.69 224 SER A C 1
ATOM 1672 O O . SER A 1 224 ? -7.923 -9.877 -11.016 1.00 91.69 224 SER A O 1
ATOM 1674 N N . ARG A 1 225 ? -9.887 -9.370 -12.017 1.00 92.00 225 ARG A N 1
ATOM 1675 C CA . ARG A 1 225 ? -10.345 -8.458 -10.966 1.00 92.00 225 ARG A CA 1
ATOM 1676 C C . ARG A 1 225 ? -10.516 -9.229 -9.658 1.00 92.00 225 ARG A C 1
ATOM 1678 O O . ARG A 1 225 ? -10.908 -10.396 -9.665 1.00 92.00 225 ARG A O 1
ATOM 1685 N N . ALA A 1 226 ? -10.221 -8.563 -8.549 1.00 84.81 226 ALA A N 1
ATOM 1686 C CA . ALA A 1 226 ? -10.502 -9.076 -7.223 1.00 84.81 226 ALA A CA 1
ATOM 1687 C C . ALA A 1 226 ? -11.997 -9.407 -7.112 1.00 84.81 226 ALA A C 1
ATOM 1689 O O . ALA A 1 226 ? -12.852 -8.695 -7.647 1.00 84.81 226 ALA A O 1
ATOM 1690 N N . ALA A 1 227 ? -12.295 -10.513 -6.435 1.00 89.19 227 ALA A N 1
ATOM 1691 C CA . ALA A 1 227 ? -13.660 -10.886 -6.110 1.00 89.19 227 ALA A CA 1
ATOM 1692 C C . ALA A 1 227 ? -14.248 -9.922 -5.062 1.00 89.19 227 ALA A C 1
ATOM 1694 O O . ALA A 1 227 ? -13.581 -9.008 -4.577 1.00 89.19 227 ALA A O 1
ATOM 1695 N N . ALA A 1 228 ? -15.492 -10.174 -4.647 1.00 95.00 228 ALA A N 1
ATOM 1696 C CA . ALA A 1 228 ? -16.130 -9.439 -3.552 1.00 95.00 228 ALA A CA 1
ATOM 1697 C C . ALA A 1 228 ? -15.363 -9.535 -2.215 1.00 95.00 228 ALA A C 1
ATOM 1699 O O . ALA A 1 228 ? -15.622 -8.745 -1.305 1.00 95.00 228 ALA A O 1
ATOM 1700 N N . THR A 1 229 ? -14.428 -10.483 -2.089 1.00 97.81 229 THR A N 1
ATOM 1701 C CA . THR A 1 229 ? -13.527 -10.644 -0.944 1.00 97.81 229 THR A CA 1
ATOM 1702 C C . THR A 1 229 ? -12.066 -10.771 -1.390 1.00 97.81 229 THR A C 1
ATOM 1704 O O . THR A 1 229 ? -11.770 -11.199 -2.508 1.00 97.81 229 THR A O 1
ATOM 1707 N N . THR A 1 230 ? -11.132 -10.409 -0.506 1.00 98.19 230 THR A N 1
ATOM 1708 C CA . THR A 1 230 ? -9.686 -10.599 -0.694 1.00 98.19 230 THR A CA 1
ATOM 1709 C C . THR A 1 230 ? -9.016 -10.994 0.620 1.00 98.19 230 THR A C 1
ATOM 1711 O O . THR A 1 230 ? -9.323 -10.445 1.679 1.00 98.19 230 THR A O 1
ATOM 1714 N N . VAL A 1 231 ? -8.119 -11.979 0.557 1.00 98.12 231 VAL A N 1
ATOM 1715 C CA . VAL A 1 231 ? -7.470 -12.556 1.742 1.00 98.12 231 VAL A CA 1
ATOM 1716 C C . VAL A 1 231 ? -6.317 -11.670 2.197 1.00 98.12 231 VAL A C 1
ATOM 1718 O O . VAL A 1 231 ? -5.415 -11.360 1.415 1.00 98.12 231 VAL A O 1
ATOM 1721 N N . VAL A 1 232 ? -6.318 -11.327 3.482 1.00 98.50 232 VAL A N 1
ATOM 1722 C CA . VAL A 1 232 ? -5.250 -10.594 4.158 1.00 98.50 232 VAL A CA 1
ATOM 1723 C C . VAL A 1 232 ? -4.319 -11.575 4.866 1.00 98.50 232 VAL A C 1
ATOM 1725 O O . VAL A 1 232 ? -4.759 -12.479 5.576 1.00 98.50 232 VAL A O 1
ATOM 1728 N N . ARG A 1 233 ? -3.009 -11.388 4.703 1.00 97.88 233 ARG A N 1
ATOM 1729 C CA . ARG A 1 233 ? -1.963 -12.207 5.329 1.00 97.88 233 ARG A CA 1
ATOM 1730 C C . ARG A 1 233 ? -0.903 -11.321 5.973 1.00 97.88 233 ARG A C 1
ATOM 1732 O O . ARG A 1 233 ? -0.602 -10.262 5.424 1.00 97.88 233 ARG A O 1
ATOM 1739 N N . PRO A 1 234 ? -0.290 -11.725 7.095 1.00 97.50 234 PRO A N 1
ATOM 1740 C CA . PRO A 1 234 ? 0.861 -10.995 7.609 1.00 97.50 234 PRO A CA 1
ATOM 1741 C C . PRO A 1 234 ? 2.027 -11.119 6.620 1.00 97.50 234 PRO A C 1
ATOM 1743 O O . PRO A 1 234 ? 2.164 -12.138 5.938 1.00 97.50 234 PRO A O 1
ATOM 1746 N N . ALA A 1 235 ? 2.898 -10.110 6.564 1.00 96.81 235 ALA A N 1
ATOM 1747 C CA . ALA A 1 235 ? 4.047 -10.074 5.655 1.00 96.81 235 ALA A CA 1
ATOM 1748 C C . ALA A 1 235 ? 4.904 -11.352 5.701 1.00 96.81 235 ALA A C 1
ATOM 1750 O O . ALA A 1 235 ? 5.262 -11.905 4.659 1.00 96.81 235 ALA A O 1
ATOM 1751 N N . SER A 1 236 ? 5.138 -11.890 6.899 1.00 94.44 236 SER A N 1
ATOM 1752 C CA . SER A 1 236 ? 5.887 -13.135 7.119 1.00 94.44 236 SER A CA 1
ATOM 1753 C C . SER A 1 236 ? 5.268 -14.380 6.471 1.00 94.44 236 SER A C 1
ATOM 1755 O O . SER A 1 236 ? 5.978 -15.354 6.241 1.00 94.44 236 SER A O 1
ATOM 1757 N N . ARG A 1 237 ? 3.964 -14.363 6.164 1.00 96.12 237 ARG A N 1
ATOM 1758 C CA . ARG A 1 237 ? 3.264 -15.429 5.427 1.00 96.12 237 ARG A CA 1
ATOM 1759 C C . ARG A 1 237 ? 3.047 -15.105 3.950 1.00 96.12 237 ARG A C 1
ATOM 1761 O O . ARG A 1 237 ? 2.702 -15.999 3.183 1.00 96.12 237 ARG A O 1
ATOM 1768 N N . TYR A 1 238 ? 3.231 -13.851 3.541 1.00 96.44 238 TYR A N 1
ATOM 1769 C CA . TYR A 1 238 ? 3.103 -13.453 2.140 1.00 96.44 238 TYR A CA 1
ATOM 1770 C C . TYR A 1 238 ? 4.361 -13.806 1.333 1.00 96.44 238 TYR A C 1
ATOM 1772 O O . TYR A 1 238 ? 4.262 -14.375 0.248 1.00 96.44 238 TYR A O 1
ATOM 1780 N N . SER A 1 239 ? 5.541 -13.511 1.887 1.00 97.38 239 SER A N 1
ATOM 1781 C CA . SER A 1 239 ? 6.844 -13.825 1.288 1.00 97.38 239 SER A CA 1
ATOM 1782 C C . SER A 1 239 ? 7.703 -14.601 2.280 1.00 97.38 239 SER A C 1
ATOM 1784 O O . SER A 1 239 ? 7.815 -14.198 3.437 1.00 97.38 239 SER A O 1
ATOM 1786 N N . ARG A 1 240 ? 8.350 -15.682 1.821 1.00 97.06 240 ARG A N 1
ATOM 1787 C CA . ARG A 1 240 ? 9.258 -16.492 2.658 1.00 97.06 240 ARG A CA 1
ATOM 1788 C C . ARG A 1 240 ? 10.477 -15.710 3.140 1.00 97.06 240 ARG A C 1
ATOM 1790 O O . ARG A 1 240 ? 10.965 -15.957 4.237 1.00 97.06 240 ARG A O 1
ATOM 1797 N N . GLN A 1 241 ? 10.980 -14.798 2.314 1.00 96.69 241 GLN A N 1
ATOM 1798 C CA . GLN A 1 241 ? 12.118 -13.946 2.634 1.00 96.69 241 GLN A CA 1
ATOM 1799 C C . GLN A 1 241 ? 11.771 -12.477 2.414 1.00 96.69 241 GLN A C 1
ATOM 1801 O O . GLN A 1 241 ? 11.042 -12.121 1.489 1.00 96.69 241 GLN A O 1
ATOM 1806 N N . TRP A 1 242 ? 12.336 -11.620 3.254 1.00 96.12 242 TRP A N 1
ATOM 1807 C CA . TRP A 1 242 ? 12.244 -10.172 3.127 1.00 96.12 242 TRP A CA 1
ATOM 1808 C C . TRP A 1 242 ? 13.665 -9.634 3.101 1.00 96.12 242 TRP A C 1
ATOM 1810 O O . TRP A 1 242 ? 14.385 -9.736 4.093 1.00 96.12 242 TRP A O 1
ATOM 1820 N N . GLN A 1 243 ? 14.086 -9.119 1.947 1.00 94.94 243 GLN A N 1
ATOM 1821 C CA . GLN A 1 243 ? 15.419 -8.562 1.790 1.00 94.94 243 GLN A CA 1
ATOM 1822 C C . GLN A 1 243 ? 15.584 -7.408 2.773 1.00 94.94 243 GLN A C 1
ATOM 1824 O O . GLN A 1 243 ? 14.740 -6.512 2.831 1.00 94.94 243 GLN A O 1
ATOM 1829 N N . ASN A 1 244 ? 16.694 -7.404 3.500 1.00 87.75 244 ASN A N 1
ATOM 1830 C CA . ASN A 1 244 ? 17.138 -6.252 4.265 1.00 87.75 244 ASN A CA 1
ATOM 1831 C C . ASN A 1 244 ? 18.283 -5.580 3.513 1.00 87.75 244 ASN A C 1
ATOM 1833 O O . ASN A 1 244 ? 19.195 -6.248 3.027 1.00 87.75 244 ASN A O 1
ATOM 1837 N N . CYS A 1 245 ? 18.211 -4.263 3.398 1.00 86.62 245 CYS A N 1
ATOM 1838 C CA . CYS A 1 245 ? 19.298 -3.415 2.940 1.00 86.62 245 CYS A CA 1
ATOM 1839 C C . CYS A 1 245 ? 19.628 -2.427 4.067 1.00 86.62 245 CYS A C 1
ATOM 1841 O O . CYS A 1 245 ? 18.762 -2.181 4.916 1.00 86.62 245 CYS A O 1
ATOM 1843 N N . PRO A 1 246 ? 20.870 -1.915 4.125 1.00 77.56 246 PRO A N 1
ATOM 1844 C CA . PRO A 1 246 ? 21.220 -0.857 5.058 1.00 77.56 246 PRO A CA 1
ATOM 1845 C C . PRO A 1 246 ? 20.248 0.311 4.920 1.00 77.56 246 PRO A C 1
ATOM 1847 O O . PRO A 1 246 ? 19.793 0.629 3.818 1.00 77.56 246 PRO A O 1
ATOM 1850 N N . ALA A 1 247 ? 19.908 0.887 6.064 1.00 63.25 247 ALA A N 1
ATOM 1851 C CA . ALA A 1 247 ? 19.107 2.092 6.128 1.00 63.25 247 ALA A CA 1
ATOM 1852 C C . ALA A 1 247 ? 19.977 3.339 5.949 1.00 63.25 247 ALA A C 1
ATOM 1854 O O . 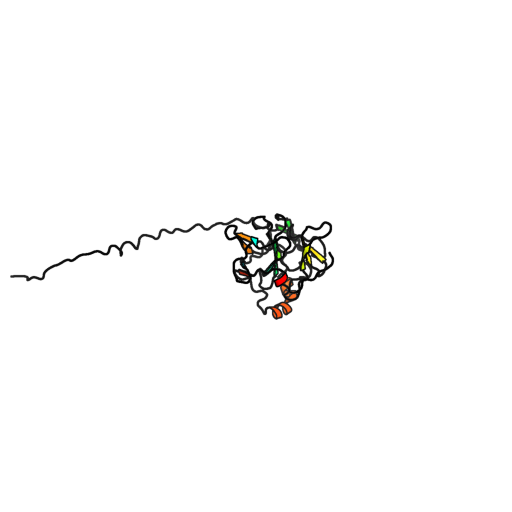ALA A 1 247 ? 21.195 3.264 6.213 1.00 63.25 247 ALA A O 1
#

InterPro domains:
  IPR006311 Twin-arginine translocation pathway, signal sequence [PS51318] (1-42)
  IPR017941 Rieske [2Fe-2S] iron-sulphur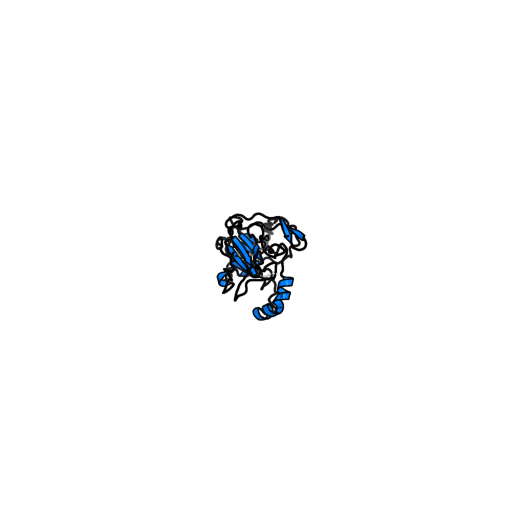 domain [PS51296] (89-192)
  IPR036922 Rieske [2Fe-2S] iron-sulphur domain superfamily [G3DSA:2.102.10.10] (50-209)
  IPR036922 Rieske [2Fe-2S] iron-sulphur domain superfamily [SSF50022] (47-194)

Organism: NCBI:txid2499835

pLDDT: mean 86.46, std 20.21, range [36.34, 98.88]

Secondary structure (DSSP, 8-state):
---------------GGGSSSSS------------------SS-PBP---EEEE-TTSPBPBGGG--BT-EEEEE-SBTT-EEEEEE-SS-----EEE-TT--EEEPPPPBTTTT-EEEEESS-TTT-----SSEESEEEEE--TTS-SEEEEETTTTEEEEGGGTTEEEESS--SPPPB--EEEETTTTEEEE--BBS---HHHHHHHTHHHHHHHHGGGTTPBP-SEEE-EEHHHH-SEE-----

Radius of gyration: 28.01 Å; Cα contacts (8 Å, |Δi|>4): 537; chains: 1; bounding box: 123×51×35 Å

Sequence (247 aa):
MQPSHDADPADDLDDPDRRALMHGAACMAGAWAATGALPAVAGTARDFAPALLVDERGDPFRAAALKPGEAWLFNYPFAASPVFLLRLDRPVKPAELQTEDKTRYTTPAGVGPQSSIVAFSAICSHQLMYPTAAISFIGLRKGVGKEPAHVIHCCGDDSRYDPAAGARVLAGPAPQPLAAVPLAWDATADTLRAQGVVGGDRFDAFFEKYAFRLEMERGGQARSRAAATTVVRPASRYSRQWQNCPA

Nearest PDB structures (foldseek):
  1g8k-assembly1_B  TM=8.731E-01  e=1.730E-07  Alcaligenes faecalis
  8cff-assembly2_D  TM=8.660E-01  e=1.730E-07  Alcaligenes faecalis
  1g8j-assembly1_B  TM=8.940E-01  e=4.180E-07  Alcaligenes faecalis
  1jm1-assembly1_A  TM=6.745E-01  e=5.212E-07  Sulfolobus acidocaldarius
  7e1v-assembly1_A  TM=5.407E-01  e=4.536E-05  Mycobacterium tuberculosis H37Rv

Foldseek 3Di:
DDDDDDDDDDDDDDDPPPPVPDPDPPPPPPPPPPPPPDPPKPAPFDFAAKAWEAAPVRHFDFPVPADAQWWKWWDPQARQWIKTKHFHPAWADWAWFAALVGDITIADTADDPRSRIWMFTQQQQAPRFHAAQAEGQWDWDQDDDPAPRIWTFGNPFTWIFDRSRRRATPDTDRSGGTWTFDWDADPVVSGIMGGTTGYDYCVVVNCVVCVPVCCVVPNPRRGPGDDNHIHMGTPVRRYVYYDDDDD

Solvent-accessible surface area (backbone atoms only — not comparable to full-atom values): 14123 Å² total; per-residue (Å²): 134,86,83,84,86,84,80,86,80,91,81,85,80,85,75,81,81,78,76,74,82,82,81,80,83,76,81,78,77,75,86,81,73,84,72,74,78,67,78,82,59,55,53,88,53,58,89,42,79,52,22,36,34,13,32,90,87,65,49,74,29,48,60,82,76,55,42,63,90,44,51,28,34,32,40,49,67,20,59,66,33,48,22,39,40,37,28,50,93,52,65,25,58,60,34,85,47,52,28,71,89,63,54,60,32,53,36,69,55,25,33,59,100,62,22,18,35,46,34,30,45,39,45,41,59,57,87,50,49,41,67,35,64,67,42,15,40,40,45,78,41,75,40,60,95,89,50,54,77,52,25,39,39,28,57,85,68,57,26,29,21,33,64,70,52,52,22,33,61,75,42,57,74,35,66,29,26,36,18,33,33,43,66,48,60,42,83,87,80,36,30,37,27,44,52,37,44,41,72,53,67,58,62,69,64,42,53,61,77,39,41,71,59,40,35,76,76,53,38,92,46,36,78,36,67,43,50,69,51,31,53,46,38,50,44,78,75,53,18,75,34,72,62,82,63,89,128

Mean predicted aligned error: 10.43 Å